Protein AF-A0A8T4LJ55-F1 (afdb_monomer)

Foldseek 3Di:
DKDWQWKWKDQFAQHPHIDIGGDDPPDDDDDDDPPPCSQVVLLLVLVLLQPQDVVLSVAPALLNRGHCQPPHGHTDQKIKMKTKMQCCVVLFVDPDRIWIWMWMAGNVRDIWIDIPRHTDDSVVSQVRCVSVVRDSPAPPRDHPCVVVCVVVPDPVVVVVNVCVVVVVVVVVVVVVVVVVVVVVVVVVVVVVVVVVVVVVVVVVVVVVVVVVVVVVVVVLLVVLVVLLVVLVVVLVVLVVVLVVLVVVLVVLVVVLVVLVVVLVVLVVVLVVLVVVLVVVVVVPVPDDDPVNVVSVVVNVVSVVVSVVSVVVNVVSVVVSVVSVVVSVVSVVVSVVSVVVSVVSVD

Solvent-accessible surface area (backbone atoms only — not comparable to full-atom values): 19024 Å² total; per-residue (Å²): 129,68,45,56,47,31,38,38,41,25,8,38,50,82,36,67,59,80,46,77,45,78,40,52,90,86,71,76,85,88,83,78,65,91,88,70,45,66,70,53,54,57,34,42,51,37,48,42,58,60,46,80,61,30,61,84,51,77,23,96,39,60,36,62,42,26,11,74,17,78,95,88,50,75,56,44,76,43,18,36,25,34,38,34,32,43,23,82,73,58,50,46,101,50,96,50,55,57,45,38,40,33,28,36,35,33,74,87,42,56,71,49,35,26,51,74,84,43,83,46,53,68,64,60,54,45,56,53,31,47,68,63,71,49,52,59,86,36,91,89,65,84,56,94,62,46,68,60,48,63,73,71,49,52,70,68,64,54,45,51,55,51,34,54,74,70,59,48,48,67,55,52,56,51,49,54,52,52,50,57,52,48,56,52,51,53,53,51,52,52,53,52,50,52,53,51,54,53,52,54,50,52,52,53,51,53,48,52,52,49,55,52,53,52,51,49,55,52,50,49,52,51,51,41,52,51,50,43,52,52,49,51,53,52,47,52,57,50,50,55,50,48,53,52,51,52,53,50,46,54,52,51,51,54,50,48,54,55,49,51,53,50,49,53,49,52,49,50,53,51,51,51,51,48,50,52,54,50,52,46,58,70,64,52,85,74,68,78,79,69,66,59,56,56,55,49,51,52,52,51,53,51,50,49,54,48,49,52,52,50,51,53,46,54,52,51,51,52,51,44,52,55,50,51,54,52,49,53,54,52,52,54,55,44,56,56,49,52,55,55,44,56,69,61,74,113

Sequence (346 aa):
MTYIKKMKIHGFKSFAKPIELPFSKDFSAVIGPNGSGKSNVIDSLCFVLGRLSSKSMRADNSAKLIYNGGKNGKPAKEAYVSILFDNSNDTFPAKAKEIEIKRLVRHNGQSKYFINGELRTRQQVLDLLSVAKVNPNGHNIILQGDITHAAEMPPEERRQIVEDIAGISVYEDKKEKAIRELDKVESQLKEAGIILTERSTYLKELKKDYDQASQYKELEKNINRNKATFLHLQTKQKEDKLNNVISLINKNQLQINSINSKVSQLQQDLEGKKQELQGLKEELEKSGESSQLVLHSEVETLKEQLSENRIRFTTLQNEIKSLNERTSQLKSSLQDSDKRAQLLQG

Mean predicted aligned error: 15.02 Å

Structure (mmCIF, N/CA/C/O backbone):
data_AF-A0A8T4LJ55-F1
#
_entry.id   AF-A0A8T4LJ55-F1
#
loop_
_atom_site.group_PDB
_atom_site.id
_atom_site.type_symbol
_atom_site.label_atom_id
_atom_site.label_alt_id
_atom_site.label_comp_id
_atom_site.label_asym_id
_atom_site.label_entity_id
_atom_site.label_seq_id
_atom_site.pdbx_PDB_ins_code
_atom_site.Cartn_x
_atom_site.Cartn_y
_atom_site.Cartn_z
_atom_site.occupancy
_atom_site.B_iso_or_equiv
_atom_site.auth_seq_id
_atom_site.auth_comp_id
_atom_site.auth_asym_id
_atom_site.auth_atom_id
_atom_site.pdbx_PDB_model_num
ATOM 1 N N . MET A 1 1 ? 15.867 14.966 -43.329 1.00 71.19 1 MET A N 1
ATOM 2 C CA . MET A 1 1 ? 16.436 13.828 -42.572 1.00 71.19 1 MET A CA 1
ATOM 3 C C . MET A 1 1 ? 17.844 14.207 -42.141 1.00 71.19 1 MET A C 1
ATOM 5 O O . MET A 1 1 ? 18.547 14.822 -42.939 1.00 71.19 1 MET A O 1
ATOM 9 N N . THR A 1 2 ? 18.217 13.944 -40.890 1.00 87.38 2 THR A N 1
ATOM 10 C CA . THR A 1 2 ? 19.592 14.169 -40.412 1.00 87.38 2 THR A CA 1
ATOM 11 C C . THR A 1 2 ? 20.542 13.131 -41.016 1.00 87.38 2 THR A C 1
ATOM 13 O O . THR A 1 2 ? 20.113 12.031 -41.361 1.00 87.38 2 THR A O 1
ATOM 16 N N . TYR A 1 3 ? 21.818 13.478 -41.169 1.00 91.75 3 TYR A N 1
ATOM 17 C CA . TYR A 1 3 ? 22.871 12.566 -41.614 1.00 91.75 3 TYR A CA 1
ATOM 18 C C . TYR A 1 3 ? 24.174 12.875 -40.873 1.00 91.75 3 TYR A C 1
ATOM 20 O O . TYR A 1 3 ? 24.346 13.955 -40.300 1.00 91.75 3 TYR A O 1
ATOM 28 N N . ILE A 1 4 ? 25.096 11.917 -40.873 1.00 94.25 4 ILE A N 1
ATOM 29 C CA . ILE A 1 4 ? 26.419 12.088 -40.275 1.00 94.25 4 ILE A CA 1
ATOM 30 C C . ILE A 1 4 ? 27.280 12.896 -41.247 1.00 94.25 4 ILE A C 1
ATOM 32 O O . ILE A 1 4 ? 27.505 12.448 -42.364 1.00 94.25 4 ILE A O 1
ATOM 36 N N . LYS A 1 5 ? 27.791 14.061 -40.833 1.00 94.69 5 LYS A N 1
ATOM 37 C CA . LYS A 1 5 ? 28.734 14.863 -41.639 1.00 94.69 5 LYS A CA 1
ATOM 38 C C . LYS A 1 5 ? 30.161 14.359 -41.491 1.00 94.69 5 LYS A C 1
ATOM 40 O O . LYS A 1 5 ? 30.930 14.329 -42.448 1.00 94.69 5 LYS A O 1
ATOM 45 N N . LYS A 1 6 ? 30.538 14.000 -40.264 1.00 96.00 6 LYS A N 1
ATOM 46 C CA . LYS A 1 6 ? 31.878 13.504 -39.947 1.00 96.00 6 LYS A CA 1
ATOM 47 C C . LYS A 1 6 ? 31.924 12.733 -38.640 1.00 96.00 6 LYS A C 1
ATOM 49 O O . LYS A 1 6 ? 31.126 12.979 -37.737 1.00 96.00 6 LYS A O 1
ATOM 54 N N . MET A 1 7 ? 32.918 11.860 -38.523 1.00 97.00 7 MET A N 1
ATOM 55 C CA . MET A 1 7 ? 33.275 11.175 -37.285 1.00 97.00 7 MET A CA 1
ATOM 56 C C . MET A 1 7 ? 34.740 11.437 -36.938 1.00 97.00 7 MET A C 1
ATOM 58 O O . MET A 1 7 ? 35.626 11.242 -37.765 1.00 97.00 7 MET A O 1
ATOM 62 N N . LYS A 1 8 ? 35.003 11.853 -35.702 1.00 97.50 8 LYS A N 1
ATOM 63 C CA . LYS A 1 8 ? 36.348 12.004 -35.142 1.00 97.50 8 LYS A CA 1
ATOM 64 C C . LYS A 1 8 ? 36.633 10.842 -34.205 1.00 97.50 8 LYS A C 1
ATOM 66 O O . LYS A 1 8 ? 35.838 10.572 -33.308 1.00 97.50 8 LYS A O 1
ATOM 71 N N . ILE A 1 9 ? 37.767 10.181 -34.386 1.00 97.25 9 ILE A N 1
ATOM 72 C CA . ILE A 1 9 ? 38.180 9.029 -33.583 1.00 97.25 9 ILE A CA 1
ATOM 73 C C . ILE A 1 9 ? 39.565 9.305 -33.009 1.00 97.25 9 ILE A C 1
ATOM 75 O O . ILE A 1 9 ? 40.459 9.749 -33.724 1.00 97.25 9 ILE A O 1
ATOM 79 N N . HIS A 1 10 ? 39.763 9.016 -31.727 1.00 96.00 10 HIS A N 1
ATOM 80 C CA . HIS A 1 10 ? 41.062 9.132 -31.078 1.00 96.00 10 HIS A CA 1
ATOM 81 C C . HIS A 1 10 ? 41.243 8.048 -30.023 1.00 96.00 10 HIS A C 1
ATOM 83 O O . HIS A 1 10 ? 40.360 7.832 -29.192 1.00 96.00 10 HIS A O 1
ATOM 89 N N . GLY A 1 11 ? 42.404 7.394 -30.031 1.00 93.88 11 GLY A N 1
ATOM 90 C CA . GLY A 1 11 ? 42.773 6.385 -29.043 1.00 93.88 11 GLY A CA 1
ATOM 91 C C . GLY A 1 11 ? 41.858 5.159 -29.028 1.00 93.88 11 GLY A C 1
ATOM 92 O O . GLY A 1 11 ? 41.894 4.419 -28.054 1.00 93.88 11 GLY A O 1
ATOM 93 N N . PHE A 1 12 ? 41.032 4.933 -30.054 1.00 95.00 12 PHE A N 1
ATOM 94 C CA . PHE A 1 12 ? 40.038 3.856 -30.092 1.00 95.00 12 PHE A CA 1
ATOM 95 C C . PHE A 1 12 ? 40.545 2.672 -30.919 1.00 95.00 12 PHE A C 1
ATOM 97 O O . PHE A 1 12 ? 40.818 2.810 -32.111 1.00 95.00 12 PHE A O 1
ATOM 104 N N . LYS A 1 13 ? 40.639 1.488 -30.313 1.00 93.19 13 LYS A N 1
ATOM 105 C CA . LYS A 1 13 ? 41.086 0.233 -30.939 1.00 93.19 13 LYS A CA 1
ATOM 106 C C . LYS A 1 13 ? 42.383 0.353 -31.735 1.00 93.19 13 LYS A C 1
ATOM 108 O O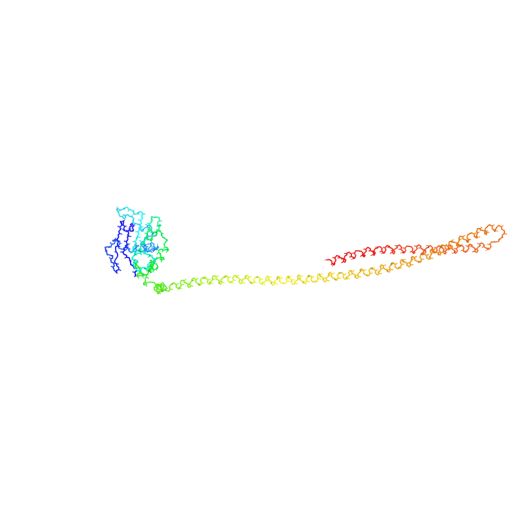 . LYS A 1 13 ? 43.439 0.324 -31.131 1.00 93.19 13 LYS A O 1
ATOM 113 N N . SER A 1 14 ? 42.316 0.437 -33.067 1.00 91.25 14 SER A N 1
ATOM 114 C CA . SER A 1 14 ? 43.470 0.572 -33.970 1.00 91.25 14 SER A CA 1
ATOM 115 C C . SER A 1 14 ? 43.847 2.030 -34.262 1.00 91.25 14 SER A C 1
ATOM 117 O O . SER A 1 14 ? 44.899 2.287 -34.838 1.00 91.25 14 SER A O 1
ATOM 119 N N . PHE A 1 15 ? 43.008 2.993 -33.878 1.00 92.12 15 PHE A N 1
ATOM 120 C CA . PHE A 1 15 ? 43.183 4.418 -34.156 1.00 92.12 15 PHE A CA 1
ATOM 121 C C . PHE A 1 15 ? 43.959 5.099 -33.023 1.00 92.12 15 PHE A C 1
ATOM 123 O O . PHE A 1 15 ? 43.375 5.698 -32.123 1.00 92.12 15 PHE A O 1
ATOM 130 N N . ALA A 1 16 ? 45.290 4.988 -33.049 1.00 89.12 16 ALA A N 1
ATOM 131 C CA . ALA A 1 16 ? 46.162 5.589 -32.034 1.00 89.12 16 ALA A CA 1
ATOM 132 C C . ALA A 1 16 ? 46.152 7.126 -32.066 1.00 89.12 16 ALA A C 1
ATOM 134 O O . ALA A 1 16 ? 46.090 7.777 -31.027 1.00 89.12 16 ALA A O 1
ATOM 135 N N . LYS A 1 17 ? 46.232 7.698 -33.272 1.00 89.88 17 LYS A N 1
ATOM 136 C CA . LYS A 1 17 ? 46.257 9.145 -33.522 1.00 89.88 17 LYS A CA 1
ATOM 137 C C . LYS A 1 17 ? 44.845 9.662 -33.812 1.00 89.88 17 LYS A C 1
ATOM 139 O O . LYS A 1 17 ? 44.009 8.876 -34.261 1.00 89.88 17 LYS A O 1
ATOM 144 N N . PRO A 1 18 ? 44.575 10.958 -33.574 1.00 92.62 18 PRO A N 1
ATOM 145 C CA . PRO A 1 18 ? 43.290 11.540 -33.929 1.00 92.62 18 PRO A CA 1
ATOM 146 C C . PRO A 1 18 ? 43.101 11.480 -35.448 1.00 92.62 18 PRO A C 1
ATOM 148 O O . PRO A 1 18 ? 43.986 11.882 -36.202 1.00 92.62 18 PRO A O 1
ATOM 151 N N . ILE A 1 19 ? 41.954 10.967 -35.879 1.00 94.56 19 ILE A N 1
ATOM 152 C CA . ILE A 1 19 ? 41.536 10.903 -37.280 1.00 94.56 19 ILE A CA 1
ATOM 153 C C . ILE A 1 19 ? 40.138 11.498 -37.420 1.00 94.56 19 ILE A C 1
ATOM 155 O O . ILE A 1 19 ? 39.290 11.336 -36.541 1.00 94.56 19 ILE A O 1
ATOM 159 N N . GLU A 1 20 ? 39.904 12.178 -38.535 1.00 95.56 20 GLU A N 1
ATOM 160 C CA . GLU A 1 20 ? 38.609 12.727 -38.918 1.00 95.56 20 GLU A CA 1
ATOM 161 C C . GLU A 1 20 ? 38.172 12.069 -40.227 1.00 95.56 20 GLU A C 1
ATOM 163 O O . GLU A 1 20 ? 38.897 12.096 -41.219 1.00 95.56 20 GLU A O 1
ATOM 168 N N . LEU A 1 21 ? 37.006 11.429 -40.201 1.00 94.94 21 LEU A N 1
ATOM 169 C CA . LEU A 1 21 ? 36.403 10.742 -41.336 1.00 94.94 21 LEU A CA 1
ATOM 170 C C . LEU A 1 21 ? 35.191 11.554 -41.804 1.00 94.94 21 LEU A C 1
ATOM 172 O O . LEU A 1 21 ? 34.188 11.582 -41.083 1.00 94.94 21 LEU A O 1
ATOM 176 N N . PRO A 1 22 ? 35.263 12.240 -42.958 1.00 94.94 22 PRO A N 1
ATOM 177 C CA . PRO A 1 22 ? 34.100 12.888 -43.547 1.00 94.94 22 PRO A CA 1
ATOM 178 C C . PRO A 1 22 ? 33.160 11.837 -44.146 1.00 94.94 22 PRO A C 1
ATOM 180 O O . PRO A 1 22 ? 33.606 10.845 -44.722 1.00 94.94 22 PRO A O 1
ATOM 183 N N . PHE A 1 23 ? 31.859 12.074 -44.029 1.00 94.88 23 PHE A N 1
ATOM 184 C CA . PHE A 1 23 ? 30.817 11.256 -44.641 1.00 94.88 23 PHE A CA 1
ATOM 185 C C . PHE A 1 23 ? 30.056 12.097 -45.660 1.00 94.88 23 PHE A C 1
ATOM 187 O O . PHE A 1 23 ? 29.796 13.282 -45.441 1.00 94.88 23 PHE A O 1
ATOM 194 N N . SER A 1 24 ? 29.726 11.484 -46.794 1.00 92.38 24 SER A N 1
ATOM 195 C CA . SER A 1 24 ? 28.841 12.111 -47.768 1.00 92.38 24 SER A CA 1
ATOM 196 C C . SER A 1 24 ? 27.391 11.942 -47.307 1.00 92.38 24 SER A C 1
ATOM 198 O O . SER A 1 24 ? 27.081 11.075 -46.488 1.00 92.38 24 SER A O 1
ATOM 200 N N . LYS A 1 25 ? 26.497 12.781 -47.831 1.00 89.12 25 LYS A N 1
ATOM 201 C CA . LYS A 1 25 ? 25.074 12.723 -47.490 1.00 89.12 25 LYS A CA 1
ATOM 202 C C . LYS A 1 25 ? 24.409 11.427 -47.969 1.00 89.12 25 LYS A C 1
ATOM 204 O O . LYS A 1 25 ? 23.535 10.917 -47.276 1.00 89.12 25 LYS A O 1
ATOM 209 N N . ASP A 1 26 ? 24.834 10.916 -49.124 1.00 89.94 26 ASP A N 1
ATOM 210 C CA . ASP A 1 26 ? 24.124 9.844 -49.822 1.00 89.94 26 ASP A CA 1
ATOM 211 C C . ASP A 1 26 ? 24.822 8.487 -49.668 1.00 89.94 26 ASP A C 1
ATOM 213 O O . ASP A 1 26 ? 24.190 7.500 -49.297 1.00 89.94 26 ASP A O 1
ATOM 217 N N . PHE A 1 27 ? 26.131 8.418 -49.935 1.00 92.25 27 PHE A N 1
ATOM 218 C CA . PHE A 1 27 ? 26.867 7.153 -49.920 1.00 92.25 27 PHE A CA 1
ATOM 219 C C . PHE A 1 27 ? 28.354 7.314 -49.590 1.00 92.25 27 PHE A C 1
ATOM 221 O O . PHE A 1 27 ? 29.088 8.085 -50.217 1.00 92.25 27 PHE A O 1
ATOM 228 N N . SER A 1 28 ? 28.831 6.522 -48.633 1.00 92.75 28 SER A N 1
ATOM 229 C CA . SER A 1 28 ? 30.238 6.466 -48.239 1.00 92.75 28 SER A CA 1
ATOM 230 C C . SER A 1 28 ? 30.705 5.018 -48.163 1.00 92.75 28 SER A C 1
ATOM 232 O O . SER A 1 28 ? 30.093 4.198 -47.483 1.00 92.75 28 SER A O 1
ATOM 234 N N . ALA A 1 29 ? 31.823 4.716 -48.824 1.00 93.44 29 ALA A N 1
ATOM 235 C CA . ALA A 1 29 ? 32.440 3.395 -48.807 1.00 93.44 29 ALA A CA 1
ATOM 236 C C . ALA A 1 29 ? 33.768 3.425 -48.038 1.00 93.44 29 ALA A C 1
ATOM 238 O O . ALA A 1 29 ? 34.642 4.245 -48.317 1.00 93.44 29 ALA A O 1
ATOM 239 N N . VAL A 1 30 ? 33.935 2.502 -47.088 1.00 91.19 30 VAL A N 1
ATOM 240 C CA . VAL A 1 30 ? 35.183 2.317 -46.334 1.00 91.19 30 VAL A CA 1
ATOM 241 C C . VAL A 1 30 ? 35.901 1.081 -46.868 1.00 91.19 30 VAL A C 1
ATOM 243 O O . VAL A 1 30 ? 35.508 -0.051 -46.586 1.00 91.19 30 VAL A O 1
ATOM 246 N N . ILE A 1 31 ? 36.969 1.296 -47.632 1.00 92.88 31 ILE A N 1
ATOM 247 C CA . ILE A 1 31 ? 37.754 0.237 -48.283 1.00 92.88 31 ILE A CA 1
ATOM 248 C C . ILE A 1 31 ? 39.168 0.140 -47.701 1.00 92.88 31 ILE A C 1
ATOM 250 O O . ILE A 1 31 ? 39.660 1.057 -47.048 1.00 92.88 31 ILE A O 1
ATOM 254 N N . GLY A 1 32 ? 39.828 -1.000 -47.905 1.00 91.62 32 GLY A N 1
ATOM 255 C CA . GLY A 1 32 ? 41.190 -1.242 -47.421 1.00 91.62 32 GLY A CA 1
ATOM 256 C C . GLY A 1 32 ? 41.509 -2.728 -47.223 1.00 91.62 32 GLY A C 1
ATOM 257 O O . GLY A 1 32 ? 40.600 -3.563 -47.252 1.00 91.62 32 GLY A O 1
ATOM 258 N N . PRO A 1 33 ? 42.780 -3.087 -46.984 1.00 91.88 33 PRO A N 1
ATOM 259 C CA . PRO A 1 33 ? 43.209 -4.477 -46.826 1.00 91.88 33 PRO A CA 1
ATOM 260 C C . PRO A 1 33 ? 42.716 -5.107 -45.514 1.00 91.88 33 PRO A C 1
ATOM 262 O O . PRO A 1 33 ? 42.258 -4.426 -44.590 1.00 91.88 33 PRO A O 1
ATOM 265 N N . ASN A 1 34 ? 42.760 -6.435 -45.416 1.00 88.56 34 ASN A N 1
ATOM 266 C CA . ASN A 1 34 ? 42.392 -7.135 -44.183 1.00 88.56 34 ASN A CA 1
ATOM 267 C C . ASN A 1 34 ? 43.302 -6.707 -43.024 1.00 88.56 34 ASN A C 1
ATOM 269 O O . ASN A 1 34 ? 44.497 -6.500 -43.200 1.00 88.56 34 ASN A O 1
ATOM 273 N N . GLY A 1 35 ? 42.711 -6.502 -41.844 1.00 82.75 35 GLY A N 1
ATOM 274 C CA . GLY A 1 35 ? 43.434 -5.994 -40.674 1.00 82.75 35 GLY A CA 1
ATOM 275 C C . GLY A 1 35 ? 43.678 -4.478 -40.646 1.00 82.75 35 GLY A C 1
ATOM 276 O O . GLY A 1 35 ? 44.164 -3.983 -39.636 1.00 82.75 35 GLY A O 1
ATOM 277 N N . SER A 1 36 ? 43.272 -3.705 -41.665 1.00 84.06 36 SER A N 1
ATOM 278 C CA . SER A 1 36 ? 43.467 -2.240 -41.686 1.00 84.06 36 SER A CA 1
ATOM 279 C C . SER A 1 36 ? 42.557 -1.442 -40.737 1.00 84.06 36 SER A C 1
ATOM 281 O O . SER A 1 36 ? 42.582 -0.215 -40.737 1.00 84.06 36 SER A O 1
ATOM 283 N N . GLY A 1 37 ? 41.722 -2.115 -39.938 1.00 85.69 37 GLY A N 1
ATOM 284 C CA . GLY A 1 37 ? 40.825 -1.462 -38.981 1.00 85.69 37 GLY A CA 1
ATOM 285 C C . GLY A 1 37 ? 39.483 -0.991 -39.554 1.00 85.69 37 GLY A C 1
ATOM 286 O O . GLY A 1 37 ? 38.754 -0.305 -38.846 1.00 85.69 37 GLY A O 1
ATOM 287 N N . LYS A 1 38 ? 39.099 -1.391 -40.778 1.00 91.44 38 LYS A N 1
ATOM 288 C CA . LYS A 1 38 ? 37.800 -1.028 -41.398 1.00 91.44 38 LYS A CA 1
ATOM 289 C C . LYS A 1 38 ? 36.607 -1.278 -40.475 1.00 91.44 38 LYS A C 1
ATOM 291 O O . LYS A 1 38 ? 35.819 -0.383 -40.203 1.00 91.44 38 LYS A O 1
ATOM 296 N N . SER A 1 39 ? 36.514 -2.482 -39.918 1.00 89.75 39 SER A N 1
ATOM 297 C CA . SER A 1 39 ? 35.424 -2.852 -39.015 1.00 89.75 39 SER A CA 1
ATOM 298 C C . SER A 1 39 ? 35.448 -2.061 -37.695 1.00 89.75 39 SER A C 1
ATOM 300 O O . SER A 1 39 ? 34.420 -1.932 -37.040 1.00 89.75 39 SER A O 1
ATOM 302 N N . ASN A 1 40 ? 36.590 -1.475 -37.307 1.00 91.94 40 ASN A N 1
ATOM 303 C CA . ASN A 1 40 ? 36.666 -0.615 -36.122 1.00 91.94 40 ASN A CA 1
ATOM 304 C C . ASN A 1 40 ? 36.008 0.754 -36.361 1.00 91.94 40 ASN A C 1
ATOM 306 O O . ASN A 1 40 ? 35.697 1.438 -35.390 1.00 91.94 40 ASN A O 1
ATOM 310 N N . VAL A 1 41 ? 35.765 1.151 -37.616 1.00 92.94 41 VAL A N 1
ATOM 311 C CA . VAL A 1 41 ? 34.950 2.333 -37.954 1.00 92.94 41 VAL A CA 1
ATOM 312 C C . VAL A 1 41 ? 33.494 2.094 -37.546 1.00 92.94 41 VAL A C 1
ATOM 314 O O . VAL A 1 41 ? 32.903 2.928 -36.866 1.00 92.94 41 VAL A O 1
ATOM 317 N N . ILE A 1 42 ? 32.945 0.919 -37.869 1.00 89.81 42 ILE A N 1
ATOM 318 C CA . ILE A 1 42 ? 31.596 0.504 -37.450 1.00 89.81 42 ILE A CA 1
ATOM 319 C C . ILE A 1 42 ? 31.520 0.360 -35.921 1.00 89.81 42 ILE A C 1
ATOM 321 O O . ILE A 1 42 ? 30.567 0.830 -35.303 1.00 89.81 42 ILE A O 1
ATOM 325 N N . ASP A 1 43 ? 32.543 -0.223 -35.283 1.00 91.50 43 ASP A N 1
ATOM 326 C CA . ASP A 1 43 ? 32.581 -0.303 -33.815 1.00 91.50 43 ASP A CA 1
ATOM 327 C C . ASP A 1 43 ? 32.615 1.088 -33.168 1.00 91.50 43 ASP A C 1
ATOM 329 O O . ASP A 1 43 ? 32.007 1.294 -32.120 1.00 91.50 43 ASP A O 1
ATOM 333 N N . SER A 1 44 ? 33.311 2.047 -33.792 1.00 93.75 44 SER A N 1
ATOM 334 C CA . SER A 1 44 ? 33.367 3.441 -33.337 1.00 93.75 44 SER A CA 1
ATOM 335 C C . SER A 1 44 ? 31.984 4.091 -33.408 1.00 93.75 44 SER A C 1
ATOM 337 O O . SER A 1 44 ? 31.575 4.746 -32.449 1.00 93.75 44 SER A O 1
ATOM 339 N N . LEU A 1 45 ? 31.238 3.839 -34.491 1.00 92.06 45 LEU A N 1
ATOM 340 C CA . LEU A 1 45 ? 29.846 4.265 -34.655 1.00 92.06 45 LEU A CA 1
ATOM 341 C C . LEU A 1 45 ? 28.945 3.666 -33.558 1.00 92.06 45 LEU A C 1
ATOM 343 O O . LEU A 1 45 ? 28.242 4.393 -32.861 1.00 92.06 45 LEU A O 1
ATOM 347 N N . CYS A 1 46 ? 29.015 2.353 -33.328 1.00 91.06 46 CYS A N 1
ATOM 348 C CA . CYS A 1 46 ? 28.239 1.693 -32.270 1.00 91.06 46 CYS A CA 1
ATOM 349 C C . CYS A 1 46 ? 28.586 2.231 -30.874 1.00 91.06 46 CYS A C 1
ATOM 351 O O . CYS A 1 46 ? 27.710 2.410 -30.021 1.00 91.06 46 CYS A O 1
ATOM 353 N N . PHE A 1 47 ? 29.872 2.496 -30.639 1.00 93.44 47 PHE A N 1
ATOM 354 C CA . PHE A 1 47 ? 30.372 3.013 -29.376 1.00 93.44 47 PHE A CA 1
ATOM 355 C C . PHE A 1 47 ? 29.761 4.376 -29.061 1.00 93.44 47 PHE A C 1
ATOM 357 O O . PHE A 1 47 ? 29.144 4.534 -28.007 1.00 93.44 47 PHE A O 1
ATOM 364 N N . VAL A 1 48 ? 29.893 5.349 -29.961 1.00 95.00 48 VAL A N 1
ATOM 365 C CA . VAL A 1 48 ? 29.415 6.721 -29.724 1.00 95.00 48 VAL A CA 1
ATOM 366 C C . VAL A 1 48 ? 27.893 6.831 -29.689 1.00 95.00 48 VAL A C 1
ATOM 368 O O . VAL A 1 48 ? 27.379 7.608 -28.890 1.00 95.00 48 VAL A O 1
ATOM 371 N N . LEU A 1 49 ? 27.172 5.994 -30.444 1.00 91.81 49 LEU A N 1
ATOM 372 C CA . LEU A 1 49 ? 25.710 5.918 -30.367 1.00 91.81 49 LEU A CA 1
ATOM 373 C C . LEU A 1 49 ? 25.217 5.371 -29.013 1.00 91.81 49 LEU A C 1
ATOM 375 O O . LEU A 1 49 ? 24.067 5.567 -28.650 1.00 91.81 49 LEU A O 1
ATOM 379 N N . GLY A 1 50 ? 26.081 4.746 -28.205 1.00 89.31 50 GLY A N 1
ATOM 380 C CA . GLY A 1 50 ? 25.741 4.348 -26.834 1.00 89.31 50 GLY A CA 1
ATOM 381 C C . GLY A 1 50 ? 25.342 2.881 -26.677 1.00 89.31 50 GLY A C 1
ATOM 382 O O . GLY A 1 50 ? 24.677 2.524 -25.692 1.00 89.31 50 GLY A O 1
ATOM 383 N N . ARG A 1 51 ? 25.786 2.012 -27.598 1.00 86.25 51 ARG A N 1
ATOM 384 C CA . ARG A 1 51 ? 25.693 0.554 -27.435 1.00 86.25 51 ARG A CA 1
ATOM 385 C C . ARG A 1 51 ? 26.517 0.125 -26.212 1.00 86.25 51 ARG A C 1
ATOM 387 O O . ARG A 1 51 ? 27.654 0.573 -26.015 1.00 86.25 51 ARG A O 1
ATOM 394 N N . LEU A 1 52 ? 25.909 -0.682 -25.338 1.00 80.12 52 LEU A N 1
ATOM 395 C CA . LEU A 1 52 ? 26.498 -1.074 -24.047 1.00 80.12 52 LEU A CA 1
ATOM 396 C C . LEU A 1 52 ? 27.413 -2.291 -24.157 1.00 80.12 52 LEU A C 1
ATOM 398 O O . LEU A 1 52 ? 28.451 -2.336 -23.502 1.00 80.12 52 LEU A O 1
ATOM 402 N N . SER A 1 53 ? 27.035 -3.268 -24.979 1.00 82.62 53 SER A N 1
ATOM 403 C CA . SER A 1 53 ? 27.772 -4.523 -25.092 1.00 82.62 53 SER A CA 1
ATOM 404 C C . SER A 1 53 ? 29.151 -4.288 -25.711 1.00 82.62 53 SER A C 1
ATOM 406 O O . SER A 1 53 ? 29.280 -4.007 -26.900 1.00 82.62 53 SER A O 1
ATOM 408 N N . SER A 1 54 ? 30.212 -4.427 -24.912 1.00 80.69 54 SER A N 1
ATOM 409 C CA . SER A 1 54 ? 31.583 -4.436 -25.441 1.00 80.69 54 SER A CA 1
ATOM 410 C C . SER A 1 54 ? 31.799 -5.614 -26.393 1.00 80.69 54 SER A C 1
ATOM 412 O O . SER A 1 54 ? 32.508 -5.468 -27.387 1.00 80.69 54 SER A O 1
ATOM 414 N N . LYS A 1 55 ? 31.105 -6.739 -26.156 1.00 81.75 55 LYS A N 1
ATOM 415 C CA . LYS A 1 55 ? 31.154 -7.931 -27.010 1.00 81.75 55 LYS A CA 1
ATOM 416 C C . LYS A 1 55 ? 30.636 -7.657 -28.421 1.00 81.75 55 LYS A C 1
ATOM 418 O O . LYS A 1 55 ? 31.279 -8.080 -29.375 1.00 81.75 55 LYS A O 1
ATOM 423 N N . SER A 1 56 ? 29.549 -6.891 -28.577 1.00 79.81 56 SER A N 1
ATOM 424 C CA . SER A 1 56 ? 29.066 -6.509 -29.917 1.00 79.81 56 SER A CA 1
ATOM 425 C C . SER A 1 56 ? 30.056 -5.606 -30.652 1.00 79.81 56 SER A C 1
ATOM 427 O O . SER A 1 56 ? 30.105 -5.598 -31.872 1.00 79.81 56 SER A O 1
ATOM 429 N N . MET A 1 57 ? 30.882 -4.872 -29.905 1.00 83.44 57 MET A N 1
ATOM 430 C CA . MET A 1 57 ? 32.010 -4.110 -30.435 1.00 83.44 57 MET A CA 1
ATOM 431 C C . MET A 1 57 ? 33.308 -4.921 -30.407 1.00 83.44 57 MET A C 1
ATOM 433 O O . MET A 1 57 ? 34.376 -4.323 -30.383 1.00 83.44 57 MET A O 1
ATOM 437 N N . ARG A 1 58 ? 33.269 -6.259 -30.372 1.00 83.44 58 ARG A N 1
ATOM 438 C CA . ARG A 1 58 ? 34.444 -7.150 -30.458 1.00 83.44 58 ARG A CA 1
ATOM 439 C C . ARG A 1 58 ? 35.549 -6.788 -29.455 1.00 83.44 58 ARG A C 1
ATOM 441 O O . ARG A 1 58 ? 36.713 -6.630 -29.829 1.00 83.44 58 ARG A O 1
ATOM 448 N N . ALA A 1 59 ? 35.156 -6.560 -28.204 1.00 83.00 59 ALA A N 1
ATOM 449 C CA . ALA A 1 59 ? 36.041 -6.286 -27.078 1.00 83.00 59 ALA A CA 1
ATOM 450 C C . ALA A 1 59 ? 35.500 -6.935 -25.794 1.00 83.00 59 ALA A C 1
ATOM 452 O O . ALA A 1 59 ? 34.294 -6.932 -25.553 1.00 83.00 59 ALA A O 1
ATOM 453 N N . ASP A 1 60 ? 36.389 -7.437 -24.937 1.00 82.50 60 ASP A N 1
ATOM 454 C CA . ASP A 1 60 ? 35.981 -8.126 -23.701 1.00 82.50 60 ASP A CA 1
ATOM 455 C C . ASP A 1 60 ? 35.353 -7.175 -22.677 1.00 82.50 60 ASP A C 1
ATOM 457 O O . ASP A 1 60 ? 34.432 -7.536 -21.948 1.00 82.50 60 ASP A O 1
ATOM 461 N N . ASN A 1 61 ? 35.847 -5.937 -22.622 1.00 86.12 61 ASN A N 1
ATOM 462 C CA . ASN A 1 61 ? 35.335 -4.889 -21.749 1.00 86.12 61 ASN A CA 1
ATOM 463 C C . ASN A 1 61 ? 35.573 -3.495 -22.352 1.00 86.12 61 ASN A C 1
ATOM 465 O O . ASN A 1 61 ? 36.342 -3.326 -23.301 1.00 86.12 61 ASN A O 1
ATOM 469 N N . SER A 1 62 ? 34.939 -2.477 -21.769 1.00 85.69 62 SER A N 1
ATOM 470 C CA . SER A 1 62 ? 35.032 -1.090 -22.242 1.00 85.69 62 SER A CA 1
ATOM 471 C C . SER A 1 62 ? 36.455 -0.522 -22.218 1.00 85.69 62 SER A C 1
ATOM 473 O O . SER A 1 62 ? 36.783 0.313 -23.054 1.00 85.69 62 SER A O 1
ATOM 475 N N . ALA A 1 63 ? 37.324 -0.975 -21.308 1.00 88.00 63 ALA A N 1
ATOM 476 C CA . ALA A 1 63 ? 38.716 -0.524 -21.255 1.00 88.00 63 ALA A CA 1
ATOM 477 C C . ALA A 1 63 ? 39.551 -1.081 -22.424 1.00 88.00 63 ALA A C 1
ATOM 479 O O . ALA A 1 63 ? 40.454 -0.403 -22.910 1.00 88.00 63 ALA A O 1
ATOM 480 N N . LYS A 1 64 ? 39.215 -2.275 -22.934 1.00 88.69 64 LYS A N 1
ATOM 481 C CA . LYS A 1 64 ? 39.837 -2.888 -24.123 1.00 88.69 64 LYS A CA 1
ATOM 482 C C . LYS A 1 64 ? 39.449 -2.207 -25.442 1.00 88.69 64 LYS A C 1
ATOM 484 O O . LYS A 1 64 ? 40.001 -2.549 -26.483 1.00 88.69 64 LYS A O 1
ATOM 489 N N . LEU A 1 65 ? 38.542 -1.228 -25.412 1.00 91.81 65 LEU A N 1
ATOM 490 C CA . LEU A 1 65 ? 38.277 -0.349 -26.555 1.00 91.81 65 LEU A CA 1
ATOM 491 C C . LEU A 1 65 ? 39.362 0.725 -26.730 1.00 91.81 65 LEU A C 1
ATOM 493 O O . LEU A 1 65 ? 39.422 1.356 -27.783 1.00 91.81 65 LEU A O 1
ATOM 497 N N . ILE A 1 66 ? 40.219 0.934 -25.728 1.00 93.62 66 ILE A N 1
ATOM 498 C CA . ILE A 1 66 ? 41.322 1.896 -25.781 1.00 93.62 66 ILE A CA 1
ATOM 499 C C . ILE A 1 66 ? 42.515 1.277 -26.520 1.00 93.62 66 ILE A C 1
ATOM 501 O O . ILE A 1 66 ? 42.846 0.110 -26.312 1.00 93.62 66 ILE A O 1
ATOM 505 N N . TYR A 1 67 ? 43.166 2.065 -27.380 1.00 93.06 67 TYR A N 1
ATOM 506 C CA . TYR A 1 67 ? 44.359 1.674 -28.127 1.00 93.06 67 TYR A CA 1
ATOM 507 C C . TYR A 1 67 ? 45.427 1.145 -27.167 1.00 93.06 67 TYR A C 1
ATOM 509 O O . TYR A 1 67 ? 45.906 1.856 -26.281 1.00 93.06 67 TYR A O 1
ATOM 517 N N . ASN A 1 68 ? 45.807 -0.115 -27.352 1.00 89.38 68 ASN A N 1
ATOM 518 C CA . ASN A 1 68 ? 46.635 -0.868 -26.412 1.00 89.38 68 ASN A CA 1
ATOM 519 C C . ASN A 1 68 ? 48.148 -0.699 -26.626 1.00 89.38 68 ASN A C 1
ATOM 521 O O . ASN A 1 68 ? 48.920 -1.375 -25.957 1.00 89.38 68 ASN A O 1
ATOM 525 N N . GLY A 1 69 ? 48.581 0.160 -27.551 1.00 84.69 69 GLY A N 1
ATOM 526 C CA . GLY A 1 69 ? 49.997 0.354 -27.871 1.00 84.69 69 GLY A CA 1
ATOM 527 C C . GLY A 1 69 ? 50.462 -0.367 -29.138 1.00 84.69 69 GLY A C 1
ATOM 528 O O . GLY A 1 69 ? 51.405 0.091 -29.779 1.00 84.69 69 GLY A O 1
ATOM 529 N N . GLY A 1 70 ? 49.771 -1.415 -29.597 1.00 83.50 70 GLY A N 1
ATOM 530 C CA . GLY A 1 70 ? 50.255 -2.226 -30.722 1.00 83.50 70 GLY A CA 1
ATOM 531 C C . GLY A 1 70 ? 51.657 -2.804 -30.455 1.00 83.50 70 GLY A C 1
ATOM 532 O O . GLY A 1 70 ? 52.027 -3.016 -29.306 1.00 83.50 70 GLY A O 1
ATOM 533 N N . LYS A 1 71 ? 52.452 -3.061 -31.507 1.00 76.12 71 LYS A N 1
ATOM 534 C CA . LYS A 1 71 ? 53.809 -3.636 -31.361 1.00 76.12 71 LYS A CA 1
ATOM 535 C C . LYS A 1 71 ? 54.857 -2.636 -30.842 1.00 76.12 71 LYS A C 1
ATOM 537 O O . LYS A 1 71 ? 55.703 -3.023 -30.050 1.00 76.12 71 LYS A O 1
ATOM 542 N N . ASN A 1 72 ? 54.787 -1.368 -31.265 1.00 74.00 72 ASN A N 1
ATOM 543 C CA . ASN A 1 72 ? 55.846 -0.364 -31.037 1.00 74.00 72 ASN A CA 1
ATOM 544 C C . ASN A 1 72 ? 55.337 0.963 -30.428 1.00 74.00 72 ASN A C 1
ATOM 546 O O . ASN A 1 72 ? 56.076 1.943 -30.375 1.00 74.00 72 ASN A O 1
ATOM 550 N N . GLY A 1 73 ? 54.064 1.051 -30.035 1.00 80.00 73 GLY A N 1
ATOM 551 C CA . GLY A 1 73 ? 53.440 2.285 -29.553 1.00 80.00 73 GLY A CA 1
ATOM 552 C C . GLY A 1 73 ? 53.117 2.252 -28.060 1.00 80.00 73 GLY A C 1
ATOM 553 O O . GLY A 1 73 ? 53.002 1.198 -27.441 1.00 80.00 73 GLY A O 1
ATOM 554 N N . LYS A 1 74 ? 52.920 3.435 -27.474 1.00 86.38 74 LYS A N 1
ATOM 555 C CA . LYS A 1 74 ? 52.427 3.561 -26.096 1.00 86.38 74 LYS A CA 1
ATOM 556 C C . LYS A 1 74 ? 50.900 3.393 -26.066 1.00 86.38 74 LYS A C 1
ATOM 558 O O . LYS A 1 74 ? 50.235 3.919 -26.963 1.00 86.38 74 LYS A O 1
ATOM 563 N N . PRO A 1 75 ? 50.332 2.703 -25.060 1.00 88.19 75 PRO A N 1
ATOM 564 C CA . PRO A 1 75 ? 48.888 2.669 -24.855 1.00 88.19 75 PRO A CA 1
ATOM 565 C C . PRO A 1 75 ? 48.309 4.080 -24.716 1.00 88.19 75 PRO A C 1
ATOM 567 O O . PRO A 1 75 ? 48.914 4.951 -24.083 1.00 88.19 75 PRO A O 1
ATOM 570 N N . ALA A 1 76 ? 47.136 4.314 -25.302 1.00 90.38 76 ALA A N 1
ATOM 571 C CA . ALA A 1 76 ? 46.421 5.571 -25.116 1.00 90.38 76 ALA A CA 1
ATOM 572 C C . ALA A 1 76 ? 45.835 5.625 -23.699 1.00 90.38 76 ALA A C 1
ATOM 574 O O . ALA A 1 76 ? 45.374 4.609 -23.193 1.00 90.38 76 ALA A O 1
ATOM 575 N N . LYS A 1 77 ? 45.828 6.808 -23.068 1.00 89.88 77 LYS A N 1
ATOM 576 C CA . LYS A 1 77 ? 45.253 7.005 -21.719 1.00 89.88 77 LYS A CA 1
ATOM 577 C C . LYS A 1 77 ? 43.720 6.973 -21.709 1.00 89.88 77 LYS A C 1
ATOM 579 O O . LYS A 1 77 ? 43.086 6.667 -20.699 1.00 89.88 77 LYS A O 1
ATOM 584 N N . GLU A 1 78 ? 43.131 7.351 -22.834 1.00 93.19 78 GLU A N 1
ATOM 585 C CA . GLU A 1 78 ? 41.696 7.429 -23.056 1.00 93.19 78 GLU A CA 1
ATOM 586 C C . GLU A 1 78 ? 41.394 7.267 -24.545 1.00 93.19 78 GLU A C 1
ATOM 588 O O . GLU A 1 78 ? 42.248 7.522 -25.399 1.00 93.19 78 GLU A O 1
ATOM 593 N N . ALA A 1 79 ? 40.164 6.864 -24.839 1.00 96.12 79 ALA A N 1
ATOM 594 C CA . ALA A 1 79 ? 39.629 6.828 -26.187 1.00 96.12 79 ALA A CA 1
ATOM 595 C C . ALA A 1 79 ? 38.385 7.704 -26.261 1.00 96.12 79 ALA A C 1
ATOM 597 O O . ALA A 1 79 ? 37.573 7.713 -25.333 1.00 96.12 79 ALA A O 1
ATOM 598 N N . TYR A 1 80 ? 38.197 8.408 -27.369 1.00 96.69 80 TYR A N 1
ATOM 599 C CA . TYR A 1 80 ? 36.927 9.052 -27.653 1.00 96.69 80 TYR A CA 1
ATOM 600 C C . TYR A 1 80 ? 36.542 8.893 -29.114 1.00 96.69 80 TYR A C 1
ATOM 602 O O . TYR A 1 80 ? 37.387 8.816 -30.008 1.00 96.69 80 TYR A O 1
ATOM 610 N N . VAL A 1 81 ? 35.236 8.886 -29.334 1.00 97.75 81 VAL A N 1
ATOM 611 C CA . VAL A 1 81 ? 34.632 8.984 -30.654 1.00 97.75 81 VAL A CA 1
ATOM 612 C C . VAL A 1 81 ? 33.610 10.107 -30.593 1.00 97.75 81 VAL A C 1
ATOM 614 O O . VAL A 1 81 ? 32.857 10.204 -29.622 1.00 97.75 81 VAL A O 1
ATOM 617 N N . SER A 1 82 ? 33.621 10.968 -31.601 1.00 97.69 82 SER A N 1
ATOM 618 C CA . SER A 1 82 ? 32.671 12.060 -31.770 1.00 97.69 82 SER A CA 1
ATOM 619 C C . SER A 1 82 ? 32.027 11.972 -33.144 1.00 97.69 82 SER A C 1
ATOM 621 O O . SER A 1 82 ? 32.731 11.749 -34.125 1.00 97.69 82 SER A O 1
ATOM 623 N N . ILE A 1 83 ? 30.715 12.150 -33.224 1.00 96.75 83 ILE A N 1
ATOM 624 C CA . ILE A 1 83 ? 29.965 12.256 -34.475 1.00 96.75 83 ILE A CA 1
ATOM 625 C C . ILE A 1 83 ? 29.350 13.637 -34.548 1.00 96.75 83 ILE A C 1
ATOM 627 O O . ILE A 1 83 ? 28.713 14.082 -33.597 1.00 96.75 83 ILE A O 1
ATOM 631 N N . LEU A 1 84 ? 29.498 14.275 -35.703 1.00 96.31 84 LEU A N 1
ATOM 632 C CA . LEU A 1 84 ? 28.799 15.503 -36.034 1.00 96.31 84 LEU A CA 1
ATOM 633 C C . LEU A 1 84 ? 27.638 15.186 -36.976 1.00 96.31 84 LEU A C 1
ATOM 635 O O . LEU A 1 84 ? 27.856 14.729 -38.101 1.00 96.31 84 LEU A O 1
ATOM 639 N N . PHE A 1 85 ? 26.421 15.445 -36.518 1.00 95.31 85 PHE A N 1
ATOM 640 C CA . PHE A 1 85 ? 25.200 15.334 -37.305 1.00 95.31 85 PHE A CA 1
ATOM 641 C C . PHE A 1 85 ? 24.824 16.674 -37.930 1.00 95.31 85 PHE A C 1
ATOM 643 O O . PHE A 1 85 ? 24.958 17.723 -37.296 1.00 95.31 85 PHE A O 1
ATOM 650 N N . ASP A 1 86 ? 24.299 16.630 -39.152 1.00 94.38 86 ASP A N 1
ATOM 651 C CA . ASP A 1 86 ? 23.617 17.771 -39.756 1.00 94.38 86 ASP A CA 1
ATOM 652 C C . ASP A 1 86 ? 22.211 17.916 -39.168 1.00 94.38 86 ASP A C 1
ATOM 654 O O . ASP A 1 86 ? 21.413 16.977 -39.202 1.00 94.38 86 ASP A O 1
ATOM 658 N N . ASN A 1 87 ? 21.899 19.097 -38.648 1.00 93.69 87 ASN A N 1
ATOM 659 C CA . ASN A 1 87 ? 20.592 19.431 -38.096 1.00 93.69 87 ASN A CA 1
ATOM 660 C C . ASN A 1 87 ? 19.923 20.585 -38.860 1.00 93.69 87 ASN A C 1
ATOM 662 O O . ASN A 1 87 ? 19.121 21.318 -38.299 1.00 93.69 87 ASN A O 1
ATOM 666 N N . SER A 1 88 ? 20.219 20.758 -40.154 1.00 90.38 88 SER A N 1
ATOM 667 C CA . SER A 1 88 ? 19.645 21.853 -40.958 1.00 90.38 88 SER A CA 1
ATOM 668 C C . SER A 1 88 ? 18.129 21.732 -41.170 1.00 90.38 88 SER A C 1
ATOM 670 O O . SER A 1 88 ? 17.491 22.699 -41.568 1.00 90.38 88 SER A O 1
ATOM 672 N N . ASN A 1 89 ? 17.566 20.543 -40.931 1.00 87.06 89 ASN A N 1
ATOM 673 C CA . ASN A 1 89 ? 16.134 20.247 -41.037 1.00 87.06 89 ASN A CA 1
ATOM 674 C C . ASN A 1 89 ? 15.434 20.189 -39.663 1.00 87.06 89 ASN A C 1
ATOM 676 O O . ASN A 1 89 ? 14.385 19.557 -39.570 1.00 87.06 89 ASN A O 1
ATOM 680 N N . ASP A 1 90 ? 16.060 20.703 -38.596 1.00 88.12 90 ASP A N 1
ATOM 681 C CA . ASP A 1 90 ? 15.527 20.715 -37.221 1.00 88.12 90 ASP A CA 1
ATOM 682 C C . ASP A 1 90 ? 15.011 19.344 -36.735 1.00 88.12 90 ASP A C 1
ATOM 684 O O . ASP A 1 90 ? 14.014 19.227 -36.025 1.00 88.12 90 ASP A O 1
ATOM 688 N N . THR A 1 91 ? 15.694 18.266 -37.145 1.00 88.38 91 THR A N 1
ATOM 689 C CA . THR A 1 91 ? 15.336 16.891 -36.755 1.00 88.38 91 THR A CA 1
ATOM 690 C C . THR A 1 91 ? 15.628 16.647 -35.277 1.00 88.38 91 THR A C 1
ATOM 692 O O . THR A 1 91 ? 14.863 15.973 -34.596 1.00 88.38 91 THR A O 1
ATOM 695 N N . PHE A 1 92 ? 16.729 17.197 -34.771 1.00 89.94 92 PHE A N 1
ATOM 696 C CA . PHE A 1 92 ? 16.996 17.262 -33.344 1.00 89.94 92 PHE A CA 1
ATOM 697 C C . PHE A 1 92 ? 16.359 18.531 -32.759 1.00 89.94 92 PHE A C 1
ATOM 699 O O . PHE A 1 92 ? 16.460 19.594 -33.378 1.00 89.94 92 PHE A O 1
ATOM 706 N N . PRO A 1 93 ? 15.780 18.468 -31.544 1.00 87.00 93 PRO A N 1
ATOM 707 C CA . PRO A 1 93 ? 15.139 19.595 -30.864 1.00 87.00 93 PRO A CA 1
ATOM 708 C C . PRO A 1 93 ? 16.178 20.570 -30.280 1.00 87.00 93 PRO A C 1
ATOM 710 O O . PRO A 1 93 ? 16.242 20.810 -29.076 1.00 87.00 93 PRO A O 1
ATOM 713 N N . ALA A 1 94 ? 17.045 21.110 -31.132 1.00 86.75 94 ALA A N 1
ATOM 714 C CA . ALA A 1 94 ? 18.132 22.003 -30.768 1.00 86.75 94 ALA A CA 1
ATOM 715 C C . ALA A 1 94 ? 18.294 23.091 -31.837 1.00 86.75 94 ALA A C 1
ATOM 717 O O . ALA A 1 94 ? 18.277 22.801 -33.025 1.00 86.75 94 ALA A O 1
ATOM 718 N N . LYS A 1 95 ? 18.518 24.344 -31.412 1.00 84.38 95 LYS A N 1
ATOM 719 C CA . LYS A 1 95 ? 18.681 25.503 -32.320 1.00 84.38 95 LYS A CA 1
ATOM 720 C C . LYS A 1 95 ? 19.957 25.450 -33.174 1.00 84.38 95 LYS A C 1
ATOM 722 O O . LYS A 1 95 ? 20.125 26.252 -34.088 1.00 84.38 95 LYS A O 1
ATOM 727 N N . ALA A 1 96 ? 20.898 24.574 -32.830 1.00 89.94 96 ALA A N 1
ATOM 728 C CA . ALA A 1 96 ? 22.156 24.443 -33.547 1.00 89.94 96 ALA A CA 1
ATOM 729 C C . ALA A 1 96 ? 21.943 23.683 -34.864 1.00 89.94 96 ALA A C 1
ATOM 731 O O . ALA A 1 96 ? 21.313 22.627 -34.880 1.00 89.94 96 ALA A O 1
ATOM 732 N N . LYS A 1 97 ? 22.536 24.194 -35.952 1.00 91.62 97 LYS A N 1
ATOM 733 C CA . LYS A 1 97 ? 22.526 23.545 -37.277 1.00 91.62 97 LYS A CA 1
ATOM 734 C C . LYS A 1 97 ? 23.378 22.278 -37.340 1.00 91.62 97 LYS A C 1
ATOM 736 O O . LYS A 1 97 ? 23.277 21.516 -38.296 1.00 91.62 97 LYS A O 1
ATOM 741 N N . GLU A 1 98 ? 24.212 22.049 -36.334 1.00 93.94 98 GLU A N 1
ATOM 742 C CA . GLU A 1 98 ? 25.023 20.848 -36.196 1.00 93.94 98 GLU A CA 1
ATOM 743 C C . GLU A 1 98 ? 24.956 20.360 -34.751 1.00 93.94 98 GLU A C 1
ATOM 745 O O . GLU A 1 98 ? 24.935 21.165 -33.817 1.00 93.94 98 GLU A O 1
ATOM 750 N N . ILE A 1 99 ? 24.917 19.040 -34.578 1.00 95.38 99 ILE A N 1
ATOM 751 C CA . ILE A 1 99 ? 24.877 18.397 -33.265 1.00 95.38 99 ILE A CA 1
ATOM 752 C C . ILE A 1 99 ? 26.062 17.451 -33.149 1.00 95.38 99 ILE A C 1
ATOM 754 O O . ILE A 1 99 ? 26.176 16.489 -33.907 1.00 95.38 99 ILE A O 1
ATOM 758 N N . GLU A 1 100 ? 26.950 17.722 -32.197 1.00 96.50 100 GLU A N 1
ATOM 759 C CA . GLU A 1 100 ? 28.086 16.865 -31.884 1.00 96.50 100 GLU A CA 1
ATOM 760 C C . GLU A 1 100 ? 27.736 15.928 -30.723 1.00 96.50 100 GLU A C 1
ATOM 762 O O . GLU A 1 100 ? 27.482 16.381 -29.607 1.00 96.50 100 GLU A O 1
ATOM 767 N N . ILE A 1 101 ? 27.767 14.617 -30.960 1.00 96.81 101 ILE A N 1
ATOM 768 C CA . ILE A 1 101 ? 27.647 13.596 -29.915 1.00 96.81 101 ILE A CA 1
ATOM 769 C C . ILE A 1 101 ? 29.009 12.948 -29.730 1.00 96.81 101 ILE A C 1
ATOM 771 O O . ILE A 1 101 ? 29.551 12.354 -30.660 1.00 96.81 101 ILE A O 1
ATOM 775 N N . LYS A 1 102 ? 29.552 13.020 -28.515 1.00 97.56 102 LYS A N 1
ATOM 776 C CA . LYS A 1 102 ? 30.862 12.458 -28.177 1.00 97.56 102 LYS A CA 1
ATOM 777 C C . LYS A 1 102 ? 30.759 11.497 -27.005 1.00 97.56 102 LYS A C 1
ATOM 779 O O . LYS A 1 102 ? 30.177 11.816 -25.972 1.00 97.56 102 LYS A O 1
ATOM 784 N N . ARG A 1 103 ? 31.406 10.340 -27.125 1.00 96.94 103 ARG A N 1
ATOM 785 C CA . ARG A 1 103 ? 31.604 9.388 -26.027 1.00 96.94 103 ARG A CA 1
ATOM 786 C C . ARG A 1 103 ? 33.092 9.236 -25.755 1.00 96.94 103 ARG A C 1
ATOM 788 O O . ARG A 1 103 ? 33.876 9.036 -26.679 1.00 96.94 103 ARG A O 1
ATOM 795 N N . LEU A 1 104 ? 33.474 9.319 -24.486 1.00 95.94 104 LEU A N 1
ATOM 796 C CA . LEU A 1 104 ? 34.844 9.152 -24.002 1.00 95.94 104 LEU A CA 1
ATOM 797 C C . LEU A 1 104 ? 34.900 7.980 -23.027 1.00 95.94 104 LEU A C 1
ATOM 799 O O . LEU A 1 104 ? 34.035 7.879 -22.163 1.00 95.94 104 LEU A O 1
ATOM 803 N N . VAL A 1 105 ? 35.917 7.129 -23.128 1.00 94.94 105 VAL A N 1
ATOM 804 C CA . VAL A 1 105 ? 36.183 6.030 -22.191 1.00 94.94 105 VAL A CA 1
ATOM 805 C C . VAL A 1 105 ? 37.612 6.104 -21.658 1.00 94.94 105 VAL A C 1
ATOM 807 O O . VAL A 1 105 ? 38.554 6.405 -22.393 1.00 94.94 105 VAL A O 1
ATOM 810 N N . ARG A 1 106 ? 37.768 5.835 -20.359 1.00 93.06 106 ARG A N 1
ATOM 811 C CA . ARG A 1 106 ? 39.059 5.793 -19.651 1.00 93.06 106 ARG A CA 1
ATOM 812 C C . ARG A 1 106 ? 39.408 4.365 -19.234 1.00 93.06 106 ARG A C 1
ATOM 814 O O . ARG A 1 106 ? 38.557 3.479 -19.270 1.00 93.06 106 ARG A O 1
ATOM 821 N N . HIS A 1 107 ? 40.649 4.135 -18.799 1.00 88.25 107 HIS A N 1
ATOM 822 C CA . HIS A 1 107 ? 41.125 2.805 -18.380 1.00 88.25 107 HIS A CA 1
ATOM 823 C C . HIS A 1 107 ? 40.306 2.148 -17.262 1.00 88.25 107 HIS A C 1
ATOM 825 O O . HIS A 1 107 ? 40.261 0.926 -17.184 1.00 88.25 107 HIS A O 1
ATOM 831 N N . ASN A 1 108 ? 39.618 2.937 -16.435 1.00 87.31 108 ASN A N 1
ATOM 832 C CA . ASN A 1 108 ? 38.697 2.430 -15.416 1.00 87.31 108 ASN A CA 1
ATOM 833 C C . ASN A 1 108 ? 37.363 1.905 -15.996 1.00 87.31 108 ASN A C 1
ATOM 835 O O . ASN A 1 108 ? 36.464 1.557 -15.238 1.00 87.31 108 ASN A O 1
ATOM 839 N N . GLY A 1 109 ? 37.194 1.900 -17.323 1.00 84.06 109 GLY A N 1
ATOM 840 C CA . GLY A 1 109 ? 35.988 1.449 -18.019 1.00 84.06 109 GLY A CA 1
ATOM 841 C C . GLY A 1 109 ? 34.825 2.446 -17.991 1.00 84.06 109 GLY A C 1
ATOM 842 O O . GLY A 1 109 ? 33.822 2.224 -18.674 1.00 84.06 109 GLY A O 1
ATOM 843 N N . GLN A 1 110 ? 34.947 3.560 -17.261 1.00 89.19 110 GLN A N 1
ATOM 844 C CA . GLN A 1 110 ? 33.893 4.566 -17.174 1.00 89.19 110 GLN A CA 1
ATOM 845 C C . GLN A 1 110 ? 33.764 5.318 -18.498 1.00 89.19 110 GLN A C 1
ATOM 847 O O . GLN A 1 110 ? 34.745 5.835 -19.040 1.00 89.19 110 GLN A O 1
ATOM 852 N N . SER A 1 111 ? 32.531 5.390 -19.002 1.00 92.25 111 SER A N 1
ATOM 853 C CA . SER A 1 111 ? 32.176 6.185 -20.176 1.00 92.25 111 SER A CA 1
ATOM 854 C C . SER A 1 111 ? 31.562 7.521 -19.755 1.00 92.25 111 SER A C 1
ATOM 856 O O . SER A 1 111 ? 30.686 7.550 -18.895 1.00 92.25 111 SER A O 1
ATOM 858 N N . LYS A 1 112 ? 31.975 8.614 -20.396 1.00 95.69 112 LYS A N 1
ATOM 859 C CA . LYS A 1 112 ? 31.335 9.932 -20.305 1.00 95.69 112 LYS A CA 1
ATOM 860 C C . LYS A 1 112 ? 30.740 10.295 -21.659 1.00 95.69 112 LYS A C 1
ATOM 862 O O . LYS A 1 112 ? 31.383 10.069 -22.684 1.00 95.69 112 LYS A O 1
ATOM 867 N N . TYR A 1 113 ? 29.535 10.848 -21.646 1.00 97.44 113 TYR A N 1
ATOM 868 C CA . TYR A 1 113 ? 28.821 11.269 -22.845 1.00 97.44 113 TYR A CA 1
ATOM 869 C C . TYR A 1 113 ? 28.727 12.785 -22.889 1.00 97.44 113 TYR A C 1
ATOM 871 O O . TYR A 1 113 ? 28.572 13.429 -21.853 1.00 97.44 113 TYR A O 1
ATOM 879 N N . PHE A 1 114 ? 28.813 13.335 -24.092 1.00 97.38 114 PHE A N 1
ATOM 880 C CA . PHE A 1 114 ? 28.737 14.761 -24.331 1.00 97.38 114 PHE A CA 1
ATOM 881 C C . PHE A 1 114 ? 27.832 15.051 -25.522 1.00 97.38 114 PHE A C 1
ATOM 883 O O . PHE A 1 114 ? 27.872 14.322 -26.516 1.00 97.38 114 PHE A O 1
ATOM 890 N N . ILE A 1 115 ? 27.061 16.130 -25.422 1.00 95.75 115 ILE A N 1
ATOM 891 C CA . ILE A 1 115 ? 26.266 16.697 -26.515 1.00 95.75 115 ILE A CA 1
ATOM 892 C C . ILE A 1 115 ? 26.711 18.151 -26.659 1.00 95.75 115 ILE A C 1
ATOM 894 O O . ILE A 1 115 ? 26.639 18.900 -25.688 1.00 95.75 115 ILE A O 1
ATOM 898 N N . ASN A 1 116 ? 27.226 18.537 -27.827 1.00 94.56 116 ASN A N 1
ATOM 899 C CA . ASN A 1 116 ? 27.793 19.868 -28.088 1.00 94.56 116 ASN A CA 1
ATOM 900 C C . ASN A 1 116 ? 28.818 20.319 -27.026 1.00 94.56 116 ASN A C 1
ATOM 902 O O . ASN A 1 116 ? 28.875 21.483 -26.644 1.00 94.56 116 ASN A O 1
ATOM 906 N N . GLY A 1 117 ? 29.615 19.374 -26.515 1.00 93.38 117 GLY A N 1
ATOM 907 C CA . GLY A 1 117 ? 30.632 19.622 -25.487 1.00 93.38 117 GLY A CA 1
ATOM 908 C C . GLY A 1 117 ? 30.133 19.591 -24.037 1.00 93.38 117 GLY A C 1
ATOM 909 O O . GLY A 1 117 ? 30.956 19.487 -23.128 1.00 93.38 117 GLY A O 1
ATOM 910 N N . GLU A 1 118 ? 28.823 19.589 -23.790 1.00 95.88 118 GLU A N 1
ATOM 911 C CA . GLU A 1 118 ? 28.257 19.515 -22.439 1.00 95.88 118 GLU A CA 1
ATOM 912 C C . GLU A 1 118 ? 28.116 18.071 -21.961 1.00 95.88 118 GLU A C 1
ATOM 914 O O . GLU A 1 118 ? 27.665 17.208 -22.713 1.00 95.88 118 GLU A O 1
ATOM 919 N N . LEU A 1 119 ? 28.459 17.802 -20.697 1.00 97.19 119 LEU A N 1
ATOM 920 C CA . LEU A 1 119 ? 28.336 16.469 -20.104 1.00 97.19 119 LEU A CA 1
ATOM 921 C C . LEU A 1 119 ? 26.859 16.076 -19.954 1.00 97.19 119 LEU A C 1
ATOM 923 O O . LEU A 1 119 ? 26.071 16.804 -19.353 1.00 97.19 119 LEU A O 1
ATOM 927 N N . ARG A 1 120 ? 26.499 14.895 -20.457 1.00 96.69 120 ARG A N 1
ATOM 928 C CA . ARG A 1 120 ? 25.131 14.362 -20.429 1.00 96.69 120 ARG A CA 1
ATOM 929 C C . ARG A 1 120 ? 25.109 12.913 -19.964 1.00 96.69 120 ARG A C 1
ATOM 931 O O . ARG A 1 120 ? 26.125 12.213 -19.993 1.00 96.69 120 ARG A O 1
ATOM 938 N N . THR A 1 121 ? 23.946 12.453 -19.512 1.00 95.44 121 THR A N 1
ATOM 939 C CA . THR A 1 121 ? 23.753 11.032 -19.206 1.00 95.44 121 THR A CA 1
ATOM 940 C C . THR A 1 121 ? 23.574 10.234 -20.496 1.00 95.44 121 THR A C 1
ATOM 942 O O . THR A 1 121 ? 23.173 10.766 -21.530 1.00 95.44 121 THR A O 1
ATOM 945 N N . ARG A 1 122 ? 23.838 8.922 -20.441 1.00 92.38 122 ARG A N 1
ATOM 946 C CA . ARG A 1 122 ? 23.556 8.028 -21.574 1.00 92.38 122 ARG A CA 1
ATOM 947 C C . ARG A 1 122 ? 22.085 8.100 -21.983 1.00 92.38 122 ARG A C 1
ATOM 949 O O . ARG A 1 122 ? 21.809 8.138 -23.173 1.00 92.38 122 ARG A O 1
ATOM 956 N N . GLN A 1 123 ? 21.171 8.122 -21.009 1.00 91.56 123 GLN A N 1
ATOM 957 C CA . GLN A 1 123 ? 19.736 8.172 -21.283 1.00 91.56 123 GLN A CA 1
ATOM 958 C C . GLN A 1 123 ? 19.378 9.419 -22.095 1.00 91.56 123 GLN A C 1
ATOM 960 O O . GLN A 1 123 ? 18.770 9.288 -23.143 1.00 91.56 123 GLN A O 1
ATOM 965 N N . GLN A 1 124 ? 19.892 10.590 -21.711 1.00 93.12 124 GLN A N 1
ATOM 966 C CA . GLN A 1 124 ? 19.677 11.833 -22.460 1.00 93.12 124 GLN A CA 1
ATOM 967 C C . GLN A 1 124 ? 20.205 11.770 -23.903 1.00 93.12 124 GLN A C 1
ATOM 969 O O . GLN A 1 124 ? 19.581 12.318 -24.807 1.00 93.12 124 GLN A O 1
ATOM 974 N N . VAL A 1 125 ? 21.344 11.104 -24.140 1.00 93.31 125 VAL A N 1
ATOM 975 C CA . VAL A 1 125 ? 21.852 10.881 -25.506 1.00 93.31 125 VAL A CA 1
ATOM 976 C C . VAL A 1 125 ? 20.923 9.960 -26.296 1.00 93.31 125 VAL A C 1
ATOM 978 O O . VAL A 1 125 ? 20.642 10.245 -27.456 1.00 93.31 125 VAL A O 1
ATOM 981 N N . LEU A 1 126 ? 20.434 8.877 -25.687 1.00 90.81 126 LEU A N 1
ATOM 982 C CA . LEU A 1 126 ? 19.487 7.966 -26.335 1.00 90.81 126 LEU A CA 1
ATOM 983 C C . LEU A 1 126 ? 18.159 8.645 -26.649 1.00 90.81 126 LEU A C 1
ATOM 985 O O . LEU A 1 126 ? 17.640 8.458 -27.743 1.00 90.81 126 LEU A O 1
ATOM 989 N N . ASP A 1 127 ? 17.641 9.448 -25.724 1.00 89.06 127 ASP A N 1
ATOM 990 C CA . ASP A 1 127 ? 16.404 10.199 -25.913 1.00 89.06 127 ASP A CA 1
ATOM 991 C C . ASP A 1 127 ? 16.552 11.159 -27.102 1.00 89.06 127 ASP A C 1
ATOM 993 O O . ASP A 1 127 ? 15.688 11.199 -27.975 1.00 89.06 127 ASP A O 1
ATOM 997 N N . LEU A 1 128 ? 17.692 11.859 -27.201 1.00 90.88 128 LEU A N 1
ATOM 998 C CA . LEU A 1 128 ? 17.994 12.734 -28.335 1.00 90.88 128 LEU A CA 1
ATOM 999 C C . LEU A 1 128 ? 18.081 11.959 -29.661 1.00 90.88 128 LEU A C 1
ATOM 1001 O O . LEU A 1 128 ? 17.501 12.379 -30.663 1.00 90.88 128 LEU A O 1
ATOM 1005 N N . LEU A 1 129 ? 18.798 10.833 -29.677 1.00 90.00 129 LEU A N 1
ATOM 1006 C CA . LEU A 1 129 ? 18.942 9.976 -30.858 1.00 90.00 129 LEU A CA 1
ATOM 1007 C C . LEU A 1 129 ? 17.604 9.352 -31.292 1.00 90.00 129 LEU A C 1
ATOM 1009 O O . LEU A 1 129 ? 17.351 9.223 -32.491 1.00 90.00 129 LEU A O 1
ATOM 1013 N N . SER A 1 130 ? 16.726 9.031 -30.339 1.00 84.94 130 SER A N 1
ATOM 1014 C CA . SER A 1 130 ? 15.390 8.475 -30.580 1.00 84.94 130 SER A CA 1
ATOM 1015 C C . SER A 1 130 ? 14.497 9.430 -31.377 1.00 84.94 130 SER A C 1
ATOM 1017 O O . SER A 1 130 ? 13.805 8.992 -32.295 1.00 84.94 130 SER A O 1
ATOM 1019 N N . VAL A 1 131 ? 14.588 10.748 -31.135 1.00 84.69 131 VAL A N 1
ATOM 1020 C CA . VAL A 1 131 ? 13.867 11.760 -31.939 1.00 84.69 131 VAL A CA 1
ATOM 1021 C C . VAL A 1 131 ? 14.261 11.677 -33.418 1.00 84.69 131 VAL A C 1
ATOM 1023 O O . VAL A 1 131 ? 13.412 11.763 -34.304 1.00 84.69 131 VAL A O 1
ATOM 1026 N N . ALA A 1 132 ? 15.542 11.428 -33.695 1.00 83.50 132 ALA A N 1
ATOM 1027 C CA . ALA A 1 132 ? 16.054 11.218 -35.047 1.00 83.50 132 ALA A CA 1
ATOM 1028 C C . ALA A 1 132 ? 15.863 9.780 -35.570 1.00 83.50 132 ALA A C 1
ATOM 1030 O O . ALA A 1 132 ? 16.374 9.453 -36.643 1.00 83.50 132 ALA A O 1
ATOM 1031 N N . LYS A 1 133 ? 15.147 8.919 -34.831 1.00 80.06 133 LYS A N 1
ATOM 1032 C CA . LYS A 1 133 ? 14.973 7.481 -35.106 1.00 80.06 133 LYS A CA 1
ATOM 1033 C C . LYS A 1 133 ? 16.298 6.722 -35.238 1.00 80.06 133 LYS A C 1
ATOM 1035 O O . LYS A 1 133 ? 16.396 5.729 -35.956 1.00 80.06 133 LYS A O 1
ATOM 1040 N N . VAL A 1 134 ? 17.332 7.181 -34.539 1.00 84.56 134 VAL A N 1
ATOM 1041 C CA . VAL A 1 134 ? 18.626 6.504 -34.470 1.00 84.56 134 VAL A CA 1
ATOM 1042 C C . VAL A 1 134 ? 18.647 5.661 -33.201 1.00 84.56 134 VAL A C 1
ATOM 1044 O O . VAL A 1 134 ? 18.834 6.174 -32.104 1.00 84.56 134 VAL A O 1
ATOM 1047 N N . ASN A 1 135 ? 18.464 4.351 -33.338 1.00 80.94 135 ASN A N 1
ATOM 1048 C CA . ASN A 1 135 ? 18.590 3.425 -32.217 1.00 80.94 135 ASN A CA 1
ATOM 1049 C C . ASN A 1 135 ? 19.956 2.710 -32.290 1.00 80.94 135 ASN A C 1
ATOM 1051 O O . ASN A 1 135 ? 20.263 2.107 -33.316 1.00 80.94 135 ASN A O 1
ATOM 1055 N N . PRO A 1 136 ? 20.789 2.727 -31.232 1.00 76.25 136 PRO A N 1
ATOM 1056 C CA . PRO A 1 136 ? 22.084 2.030 -31.226 1.00 76.25 136 PRO A CA 1
ATOM 1057 C C . PRO A 1 136 ? 21.974 0.503 -31.322 1.00 76.25 136 PRO A C 1
ATOM 1059 O O . PRO A 1 136 ? 22.944 -0.160 -31.691 1.00 76.25 136 PRO A O 1
ATOM 1062 N N . ASN A 1 137 ? 20.813 -0.039 -30.952 1.00 75.31 137 ASN A N 1
ATOM 1063 C CA . ASN A 1 137 ? 20.437 -1.440 -31.130 1.00 75.31 137 ASN A CA 1
ATOM 1064 C C . ASN A 1 137 ? 19.451 -1.619 -32.300 1.00 75.31 137 ASN A C 1
ATOM 1066 O O . ASN A 1 137 ? 18.860 -2.683 -32.436 1.00 75.31 137 ASN A O 1
ATOM 1070 N N . GLY A 1 138 ? 19.224 -0.573 -33.097 1.00 72.94 138 GLY A N 1
ATOM 1071 C CA . GLY A 1 138 ? 18.274 -0.597 -34.199 1.00 72.94 138 GLY A CA 1
ATOM 1072 C C . GLY A 1 138 ? 18.735 -1.472 -35.360 1.00 72.94 138 GLY A C 1
ATOM 1073 O O . GLY A 1 138 ? 19.913 -1.789 -35.513 1.00 72.94 138 GLY A O 1
ATOM 1074 N N . HIS A 1 139 ? 17.786 -1.802 -36.231 1.00 74.75 139 HIS A N 1
ATOM 1075 C CA . HIS A 1 139 ? 17.989 -2.671 -37.398 1.00 74.75 139 HIS A CA 1
ATOM 1076 C C . HIS A 1 139 ? 18.749 -2.002 -38.555 1.00 74.75 139 HIS A C 1
ATOM 1078 O O . HIS A 1 139 ? 18.976 -2.612 -39.594 1.00 74.75 139 HIS A O 1
ATOM 1084 N N . ASN A 1 140 ? 19.137 -0.736 -38.397 1.00 78.44 140 ASN A N 1
ATOM 1085 C CA . ASN A 1 140 ? 19.862 0.053 -39.391 1.00 78.44 140 ASN A CA 1
ATOM 1086 C C . ASN A 1 140 ? 21.392 -0.088 -39.293 1.00 78.44 140 ASN A C 1
ATOM 1088 O O . ASN A 1 140 ? 22.103 0.455 -40.138 1.00 78.44 140 ASN A O 1
ATOM 1092 N N . ILE A 1 141 ? 21.911 -0.804 -38.290 1.00 84.06 141 ILE A N 1
ATOM 1093 C CA . ILE A 1 141 ? 23.336 -1.132 -38.167 1.00 84.06 141 ILE A CA 1
ATOM 1094 C C . ILE A 1 141 ? 23.490 -2.644 -38.292 1.00 84.06 141 ILE A C 1
ATOM 1096 O O . ILE A 1 141 ? 23.155 -3.373 -37.367 1.00 84.06 141 ILE A O 1
ATOM 1100 N N . ILE A 1 142 ? 24.035 -3.096 -39.421 1.00 84.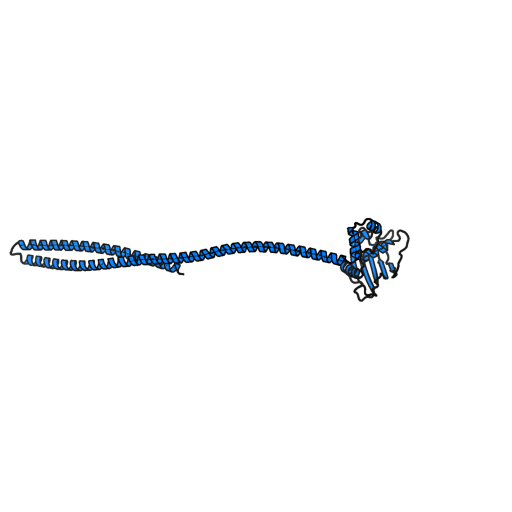56 142 ILE A N 1
ATOM 1101 C CA . ILE A 1 142 ? 24.270 -4.518 -39.691 1.00 84.56 142 ILE A CA 1
ATOM 1102 C C . ILE A 1 142 ? 25.740 -4.832 -39.408 1.00 84.56 142 ILE A C 1
ATOM 1104 O O . ILE A 1 142 ? 26.642 -4.386 -40.124 1.00 84.56 142 ILE A O 1
ATOM 1108 N N . LEU A 1 143 ? 25.984 -5.578 -38.336 1.00 83.75 143 LEU A N 1
ATOM 1109 C CA . LEU A 1 143 ? 27.293 -6.073 -37.937 1.00 83.75 143 LEU A CA 1
ATOM 1110 C C . LEU A 1 143 ? 27.595 -7.439 -38.554 1.00 83.75 143 LEU A C 1
ATOM 1112 O O . LEU A 1 143 ? 26.749 -8.143 -39.105 1.00 83.75 143 LEU A O 1
ATOM 1116 N N . GLN A 1 144 ? 28.858 -7.836 -38.433 1.00 80.06 144 GLN A N 1
ATOM 1117 C CA . GLN A 1 144 ? 29.273 -9.185 -38.778 1.00 80.06 144 GLN A CA 1
ATOM 1118 C C . GLN A 1 144 ? 28.552 -10.201 -37.877 1.00 80.06 144 GLN A C 1
ATOM 1120 O O . GLN A 1 144 ? 28.640 -10.106 -36.657 1.00 80.06 144 GLN A O 1
ATOM 1125 N N . GLY A 1 145 ? 27.890 -11.184 -38.491 1.00 82.06 145 GLY A N 1
ATOM 1126 C CA . GLY A 1 145 ? 27.099 -12.206 -37.795 1.00 82.06 145 GLY A CA 1
ATOM 1127 C C . GLY A 1 145 ? 25.603 -11.891 -37.711 1.00 82.06 145 GLY A C 1
ATOM 1128 O O . GLY A 1 145 ? 24.815 -12.821 -37.560 1.00 82.06 145 GLY A O 1
ATOM 1129 N N . ASP A 1 146 ? 25.191 -10.635 -37.917 1.00 82.75 146 ASP A N 1
ATOM 1130 C CA . ASP A 1 146 ? 23.773 -10.249 -37.838 1.00 82.75 146 ASP A CA 1
ATOM 1131 C C . ASP A 1 146 ? 22.928 -10.914 -38.935 1.00 82.75 146 ASP A C 1
ATOM 1133 O O . ASP A 1 146 ? 21.766 -11.225 -38.706 1.00 82.75 146 ASP A O 1
ATOM 1137 N N . ILE A 1 147 ? 23.509 -11.201 -40.108 1.00 85.50 147 ILE A N 1
ATOM 1138 C CA . ILE A 1 147 ? 22.816 -11.920 -41.195 1.00 85.50 147 ILE A CA 1
ATOM 1139 C C . ILE A 1 147 ? 22.483 -13.357 -40.775 1.00 85.50 147 ILE A C 1
ATOM 1141 O O . ILE A 1 147 ? 21.366 -13.820 -40.993 1.00 85.50 147 ILE A O 1
ATOM 1145 N N . THR A 1 148 ? 23.436 -14.058 -40.155 1.00 87.50 148 THR A N 1
ATOM 1146 C CA . THR A 1 148 ? 23.219 -15.416 -39.636 1.00 87.50 148 THR A CA 1
ATOM 1147 C C . THR A 1 148 ? 22.182 -15.394 -38.519 1.00 87.50 148 THR A C 1
ATOM 1149 O O . THR A 1 148 ? 21.232 -16.169 -38.551 1.00 87.50 148 THR A O 1
ATOM 1152 N N . HIS A 1 149 ? 22.301 -14.439 -37.593 1.00 84.50 149 HIS A N 1
ATOM 1153 C CA . HIS A 1 149 ? 21.328 -14.263 -36.521 1.00 84.50 149 HIS A CA 1
ATOM 1154 C C . HIS A 1 149 ? 19.920 -13.976 -37.059 1.00 84.50 149 HIS A C 1
ATOM 1156 O O . HIS A 1 149 ? 18.966 -14.584 -36.594 1.00 84.50 149 HIS A O 1
ATOM 1162 N N . ALA A 1 150 ? 19.774 -13.131 -38.083 1.00 83.75 150 ALA A N 1
ATOM 1163 C CA . ALA A 1 150 ? 18.482 -12.849 -38.710 1.00 83.75 150 ALA A CA 1
ATOM 1164 C C . ALA A 1 150 ? 17.845 -14.091 -39.368 1.00 83.75 150 ALA A C 1
ATOM 1166 O O . ALA A 1 150 ? 16.616 -14.237 -39.355 1.00 83.75 150 ALA A O 1
ATOM 1167 N N . ALA A 1 151 ? 18.666 -14.992 -39.919 1.00 87.38 151 ALA A N 1
ATOM 1168 C CA . ALA A 1 151 ? 18.204 -16.253 -40.498 1.00 87.38 151 ALA A CA 1
ATOM 1169 C C . ALA A 1 151 ? 17.711 -17.240 -39.423 1.00 87.38 151 ALA A C 1
ATOM 1171 O O . ALA A 1 151 ? 16.682 -17.886 -39.615 1.00 87.38 151 ALA A O 1
ATOM 1172 N N . GLU A 1 152 ? 18.406 -17.310 -38.286 1.00 90.56 152 GLU A N 1
ATOM 1173 C CA . GLU A 1 152 ? 18.106 -18.214 -37.162 1.00 90.56 152 GLU A CA 1
ATOM 1174 C C . GLU A 1 152 ? 17.114 -17.624 -36.140 1.00 90.56 152 GLU A C 1
ATOM 1176 O O . GLU A 1 152 ? 16.686 -18.314 -35.216 1.00 90.56 152 GLU A O 1
ATOM 1181 N N . MET A 1 153 ? 16.743 -16.352 -36.299 1.00 89.31 153 MET A N 1
ATOM 1182 C CA . MET A 1 153 ? 15.928 -15.596 -35.350 1.00 89.31 153 MET A CA 1
ATOM 1183 C C . MET A 1 153 ? 14.559 -16.251 -35.095 1.00 89.31 153 MET A C 1
ATOM 1185 O O . MET A 1 153 ? 13.821 -16.513 -36.058 1.00 89.31 153 MET A O 1
ATOM 1189 N N . PRO A 1 154 ? 14.165 -16.446 -33.820 1.00 94.75 154 PRO A N 1
ATOM 1190 C CA . PRO A 1 154 ? 12.829 -16.902 -33.465 1.00 94.75 154 PRO A CA 1
ATOM 1191 C C . PRO A 1 154 ? 11.728 -15.976 -34.013 1.00 94.75 154 PRO A C 1
ATOM 1193 O O . PRO A 1 154 ? 11.934 -14.762 -34.122 1.00 94.75 154 PRO A O 1
ATOM 1196 N N . PRO A 1 155 ? 10.522 -16.501 -34.305 1.00 94.00 155 PRO A N 1
ATOM 1197 C CA . PRO A 1 155 ? 9.411 -15.687 -34.797 1.00 94.00 155 PRO A CA 1
ATOM 1198 C C . PRO A 1 155 ? 9.035 -14.517 -33.880 1.00 94.00 155 PRO A C 1
ATOM 1200 O O . PRO A 1 155 ? 8.634 -13.470 -34.377 1.00 94.00 155 PRO A O 1
ATOM 1203 N N . GLU A 1 156 ? 9.178 -14.674 -32.562 1.00 89.75 156 GLU A N 1
ATOM 1204 C CA . GLU A 1 156 ? 8.862 -13.627 -31.582 1.00 89.75 156 GLU A CA 1
ATOM 1205 C C . GLU A 1 156 ? 9.814 -12.432 -31.683 1.00 89.75 156 GLU A C 1
ATOM 1207 O O . GLU A 1 156 ? 9.358 -11.296 -31.792 1.00 89.75 156 GLU A O 1
ATOM 1212 N N . GLU A 1 157 ? 11.124 -12.688 -31.732 1.00 86.81 157 GLU A N 1
ATOM 1213 C CA . GLU A 1 157 ? 12.134 -11.644 -31.939 1.00 86.81 157 GLU A CA 1
ATOM 1214 C C . GLU A 1 157 ? 11.921 -10.959 -33.290 1.00 86.81 157 GLU A C 1
ATOM 1216 O O . GLU A 1 157 ? 11.905 -9.734 -33.378 1.00 86.81 157 GLU A O 1
ATOM 1221 N N . ARG A 1 158 ? 11.643 -11.734 -34.346 1.00 88.06 158 ARG A N 1
ATOM 1222 C CA . ARG A 1 158 ? 11.342 -11.180 -35.672 1.00 88.06 158 ARG A CA 1
ATOM 1223 C C . ARG A 1 158 ? 10.082 -10.311 -35.664 1.00 88.06 158 ARG A C 1
ATOM 1225 O O . ARG A 1 158 ? 10.045 -9.302 -36.365 1.00 88.06 158 ARG A O 1
ATOM 1232 N N . ARG A 1 159 ? 9.057 -10.677 -34.889 1.00 87.94 159 ARG A N 1
ATOM 1233 C CA . ARG A 1 159 ? 7.839 -9.871 -34.730 1.00 87.94 159 ARG A CA 1
ATOM 1234 C C . ARG A 1 159 ? 8.163 -8.527 -34.083 1.00 87.94 159 ARG A C 1
ATOM 1236 O O . ARG A 1 159 ? 7.722 -7.515 -34.612 1.00 87.94 159 ARG A O 1
ATOM 1243 N N . GLN A 1 160 ? 8.986 -8.506 -33.035 1.00 84.12 160 GLN A N 1
ATOM 1244 C CA . GLN A 1 160 ? 9.404 -7.264 -32.369 1.00 84.12 160 GLN A CA 1
ATOM 1245 C C . GLN A 1 160 ? 10.092 -6.292 -33.337 1.00 84.12 160 GLN A C 1
ATOM 1247 O O . GLN A 1 160 ? 9.792 -5.104 -33.334 1.00 84.12 160 GLN A O 1
ATOM 1252 N N . ILE A 1 161 ? 10.938 -6.799 -34.242 1.00 83.44 161 ILE A N 1
ATOM 1253 C CA . ILE A 1 161 ? 11.551 -5.983 -35.308 1.00 83.44 161 ILE A CA 1
ATOM 1254 C C . ILE A 1 161 ? 10.483 -5.298 -36.170 1.00 83.44 161 ILE A C 1
ATOM 1256 O O . ILE A 1 161 ? 10.587 -4.114 -36.492 1.00 83.44 161 ILE A O 1
ATOM 1260 N N . VAL A 1 162 ? 9.450 -6.043 -36.569 1.00 86.38 162 VAL A N 1
ATOM 1261 C CA . VAL A 1 162 ? 8.354 -5.512 -37.390 1.00 86.38 162 VAL A CA 1
ATOM 1262 C C . VAL A 1 162 ? 7.520 -4.501 -36.601 1.00 86.38 162 VAL A C 1
ATOM 1264 O O . VAL A 1 162 ? 7.164 -3.461 -37.150 1.00 86.38 162 VAL A O 1
ATOM 1267 N N . GLU A 1 163 ? 7.246 -4.774 -35.326 1.00 84.31 163 GLU A N 1
ATOM 1268 C CA . GLU A 1 163 ? 6.520 -3.883 -34.412 1.00 84.31 163 GLU A CA 1
ATOM 1269 C C . GLU A 1 163 ? 7.255 -2.542 -34.225 1.00 84.31 163 GLU A C 1
ATOM 1271 O O . GLU A 1 163 ? 6.640 -1.474 -34.340 1.00 84.31 163 GLU A O 1
ATOM 1276 N N . ASP A 1 164 ? 8.577 -2.594 -34.043 1.00 78.38 164 ASP A N 1
ATOM 1277 C CA . ASP A 1 164 ? 9.454 -1.427 -33.921 1.00 78.38 164 ASP A CA 1
ATOM 1278 C C . ASP A 1 164 ? 9.457 -0.588 -35.205 1.00 78.38 164 ASP A C 1
ATOM 1280 O O . ASP A 1 164 ? 9.317 0.638 -35.154 1.00 78.38 164 ASP A O 1
ATOM 1284 N N . ILE A 1 165 ? 9.565 -1.233 -36.373 1.00 81.31 165 ILE A N 1
ATOM 1285 C CA . ILE A 1 165 ? 9.532 -0.556 -37.681 1.00 81.31 165 ILE A CA 1
ATOM 1286 C C . ILE A 1 165 ? 8.154 0.062 -37.948 1.00 81.31 165 ILE A C 1
ATOM 1288 O O . ILE A 1 165 ? 8.068 1.182 -38.458 1.00 81.31 165 ILE A O 1
ATOM 1292 N N . ALA A 1 166 ? 7.079 -0.641 -37.587 1.00 85.00 166 ALA A N 1
ATOM 1293 C CA . ALA A 1 166 ? 5.709 -0.146 -37.690 1.00 85.00 166 ALA A CA 1
ATOM 1294 C C . ALA A 1 166 ? 5.401 0.967 -36.669 1.00 85.00 166 ALA A C 1
ATOM 1296 O O . ALA A 1 166 ? 4.390 1.658 -36.801 1.00 85.00 166 ALA A O 1
ATOM 1297 N N . GLY A 1 167 ? 6.268 1.171 -35.670 1.00 79.94 167 GLY A N 1
ATOM 1298 C CA . GLY A 1 167 ? 6.106 2.186 -34.632 1.00 79.94 167 GLY A CA 1
ATOM 1299 C C . GLY A 1 167 ? 5.003 1.862 -33.624 1.00 79.94 167 GLY A C 1
ATOM 1300 O O . GLY A 1 167 ? 4.527 2.766 -32.932 1.00 79.94 167 GLY A O 1
ATOM 1301 N N . ILE A 1 168 ? 4.583 0.596 -33.536 1.00 84.31 168 ILE A N 1
ATOM 1302 C CA . ILE A 1 168 ? 3.529 0.162 -32.610 1.00 84.31 168 ILE A CA 1
ATOM 1303 C C . ILE A 1 168 ? 4.059 -0.174 -31.213 1.00 84.31 168 ILE A C 1
ATOM 1305 O O . ILE A 1 168 ? 3.280 -0.172 -30.262 1.00 84.31 168 ILE A O 1
ATOM 1309 N N . SER A 1 169 ? 5.373 -0.337 -31.047 1.00 76.06 169 SER A N 1
ATOM 1310 C CA . SER A 1 169 ? 6.015 -0.647 -29.759 1.00 76.06 169 SER A CA 1
ATOM 1311 C C . SER A 1 169 ? 5.710 0.382 -28.666 1.00 76.06 169 SER A C 1
ATOM 1313 O O . SER A 1 169 ? 5.560 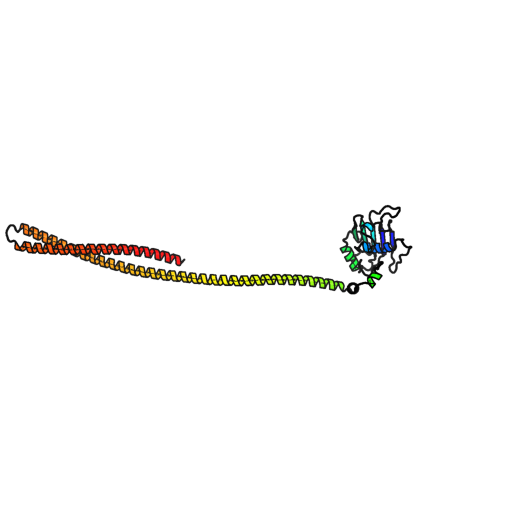0.032 -27.502 1.00 76.06 169 SER A O 1
ATOM 1315 N N . VAL A 1 170 ? 5.495 1.652 -29.035 1.00 77.62 170 VAL A N 1
ATOM 1316 C CA . VAL A 1 170 ? 5.073 2.705 -28.090 1.00 77.62 170 VAL A CA 1
ATOM 1317 C C . VAL A 1 170 ? 3.707 2.399 -27.463 1.00 77.62 170 VAL A C 1
ATOM 1319 O O . VAL A 1 170 ? 3.450 2.771 -26.317 1.00 77.62 170 VAL A O 1
ATOM 1322 N N . TYR A 1 171 ? 2.808 1.757 -28.209 1.00 83.25 171 TYR A N 1
ATOM 1323 C CA . TYR A 1 171 ? 1.486 1.380 -27.717 1.00 83.25 171 TYR A CA 1
ATOM 1324 C C . TYR A 1 171 ? 1.542 0.112 -26.869 1.00 83.25 171 TYR A C 1
ATOM 1326 O O . TYR A 1 171 ? 0.872 0.071 -25.838 1.00 83.25 171 TYR A O 1
ATOM 1334 N N . GLU A 1 172 ? 2.370 -0.868 -27.237 1.00 83.00 172 GLU A N 1
ATOM 1335 C CA . GLU A 1 172 ? 2.592 -2.055 -26.401 1.00 83.00 172 GLU A CA 1
ATOM 1336 C C . GLU A 1 172 ? 3.232 -1.678 -25.054 1.00 83.00 172 GLU A C 1
ATOM 1338 O O . GLU A 1 172 ? 2.719 -2.084 -24.014 1.00 83.00 172 GLU A O 1
ATOM 1343 N N . ASP A 1 173 ? 4.223 -0.778 -25.034 1.00 82.56 173 ASP A N 1
ATOM 1344 C CA . ASP A 1 173 ? 4.805 -0.251 -23.788 1.00 82.56 173 ASP A CA 1
ATOM 1345 C C . ASP A 1 173 ? 3.756 0.433 -22.894 1.00 82.56 173 ASP A C 1
ATOM 1347 O O . ASP A 1 173 ? 3.763 0.300 -21.665 1.00 82.56 173 ASP A O 1
ATOM 1351 N N . LYS A 1 174 ? 2.848 1.215 -23.494 1.00 85.06 174 LYS A N 1
ATOM 1352 C CA . LYS A 1 174 ? 1.759 1.882 -22.761 1.00 85.06 174 LYS A CA 1
ATOM 1353 C C . LYS A 1 174 ? 0.761 0.874 -22.205 1.00 85.06 174 LYS A C 1
ATOM 1355 O O . LYS A 1 174 ? 0.330 1.022 -21.064 1.00 85.06 174 LYS A O 1
ATOM 1360 N N . LYS A 1 175 ? 0.404 -0.134 -22.997 1.00 92.00 175 LYS A N 1
ATOM 1361 C CA . LYS A 1 175 ? -0.499 -1.214 -22.603 1.00 92.00 175 LYS A CA 1
ATOM 1362 C C . LYS A 1 175 ? 0.090 -2.028 -21.458 1.00 92.00 175 LYS A C 1
ATOM 1364 O O . LYS A 1 175 ? -0.601 -2.246 -20.471 1.00 92.00 175 LYS A O 1
ATOM 1369 N N . GLU A 1 176 ? 1.360 -2.414 -21.537 1.00 92.69 176 GLU A N 1
ATOM 1370 C CA . GLU A 1 176 ? 2.019 -3.170 -20.471 1.00 92.69 176 GLU A CA 1
ATOM 1371 C C . GLU A 1 176 ? 2.061 -2.372 -19.159 1.00 92.69 176 GLU A C 1
ATOM 1373 O O . GLU A 1 176 ? 1.756 -2.905 -18.093 1.00 92.69 176 GLU A O 1
ATOM 1378 N N . LYS A 1 177 ? 2.360 -1.067 -19.227 1.00 91.12 177 LYS A N 1
ATOM 1379 C CA . LYS A 1 177 ? 2.290 -0.179 -18.054 1.00 91.12 177 LYS A CA 1
ATOM 1380 C C . LYS A 1 177 ? 0.882 -0.105 -17.465 1.00 91.12 177 LYS A C 1
ATOM 1382 O O . LYS A 1 177 ? 0.743 -0.230 -16.253 1.00 91.12 177 LYS A O 1
ATOM 1387 N N . ALA A 1 178 ? -0.140 0.054 -18.305 1.00 95.44 178 ALA A N 1
ATOM 1388 C CA . ALA A 1 178 ? -1.529 0.113 -17.860 1.00 95.44 178 ALA A CA 1
ATOM 1389 C C . ALA A 1 178 ? -1.985 -1.199 -17.198 1.00 95.44 178 ALA A C 1
ATOM 1391 O O . ALA A 1 178 ? -2.652 -1.158 -16.169 1.00 95.44 178 ALA A O 1
ATOM 1392 N N . ILE A 1 179 ? -1.578 -2.355 -17.736 1.00 96.81 179 ILE A N 1
ATOM 1393 C CA . ILE A 1 179 ? -1.860 -3.671 -17.139 1.00 96.81 179 ILE A CA 1
ATOM 1394 C C . ILE A 1 179 ? -1.217 -3.777 -15.751 1.00 96.81 179 ILE A C 1
ATOM 1396 O O . ILE A 1 179 ? -1.890 -4.126 -14.789 1.00 96.81 179 ILE A O 1
ATOM 1400 N N . ARG A 1 180 ? 0.057 -3.386 -15.609 1.00 96.00 180 ARG A N 1
ATOM 1401 C CA . ARG A 1 180 ? 0.737 -3.404 -14.301 1.00 96.00 180 ARG A CA 1
ATOM 1402 C C . ARG A 1 180 ? 0.076 -2.481 -13.273 1.00 96.00 180 ARG A C 1
ATOM 1404 O O . ARG A 1 180 ? 0.067 -2.790 -12.082 1.00 96.00 180 ARG A O 1
ATOM 1411 N N . GLU A 1 181 ? -0.435 -1.330 -13.705 1.00 95.94 181 GLU A N 1
ATOM 1412 C CA . GLU A 1 181 ? -1.192 -0.430 -12.829 1.00 95.94 181 GLU A CA 1
ATOM 1413 C C . GLU A 1 181 ? -2.540 -1.034 -12.424 1.00 95.94 181 GLU A C 1
ATOM 1415 O O . GLU A 1 181 ? -2.903 -0.951 -11.249 1.00 95.94 181 GLU A O 1
ATOM 1420 N N . LEU A 1 182 ? -3.243 -1.685 -13.354 1.00 97.44 182 LEU A N 1
ATOM 1421 C CA . LEU A 1 182 ? -4.497 -2.384 -13.078 1.00 97.44 182 LEU A CA 1
ATOM 1422 C C . LEU A 1 182 ? -4.304 -3.484 -12.027 1.00 97.44 182 LEU A C 1
ATOM 1424 O O . LEU A 1 182 ? -5.008 -3.476 -11.019 1.00 97.44 182 LEU A O 1
ATOM 1428 N N . ASP A 1 183 ? -3.296 -4.344 -12.195 1.00 97.44 183 ASP A N 1
ATOM 1429 C CA . ASP A 1 183 ? -2.978 -5.419 -11.243 1.00 97.44 183 ASP A CA 1
ATOM 1430 C C . ASP A 1 183 ? -2.742 -4.871 -9.825 1.00 97.44 183 ASP A C 1
ATOM 1432 O O . ASP A 1 183 ? -3.175 -5.439 -8.816 1.00 97.44 183 ASP A O 1
ATOM 1436 N N . LYS A 1 184 ? -2.074 -3.714 -9.732 1.00 97.25 184 LYS A N 1
ATOM 1437 C CA . LYS A 1 184 ? -1.828 -3.041 -8.456 1.00 97.25 184 LYS A CA 1
ATOM 1438 C C . LYS A 1 184 ? -3.128 -2.554 -7.812 1.00 97.25 184 LYS A C 1
ATOM 1440 O O . LYS A 1 184 ? -3.297 -2.715 -6.602 1.00 97.25 184 LYS A O 1
ATOM 1445 N N . VAL A 1 185 ? -4.032 -1.964 -8.593 1.00 97.31 185 VAL A N 1
ATOM 1446 C CA . VAL A 1 185 ? -5.337 -1.491 -8.105 1.00 97.31 185 VAL A CA 1
ATOM 1447 C C . VAL A 1 185 ? -6.207 -2.663 -7.656 1.00 97.31 185 VAL A C 1
ATOM 1449 O O . VAL A 1 185 ? -6.803 -2.599 -6.581 1.00 97.31 185 VAL A O 1
ATOM 1452 N N . GLU A 1 186 ? -6.242 -3.757 -8.415 1.00 97.31 186 GLU A N 1
ATOM 1453 C CA . GLU A 1 186 ? -6.993 -4.960 -8.044 1.00 97.31 186 GLU A CA 1
ATOM 1454 C C . GLU A 1 186 ? -6.507 -5.551 -6.715 1.00 97.31 186 GLU A C 1
ATOM 1456 O O . GLU A 1 186 ? -7.317 -5.888 -5.846 1.00 97.31 186 GLU A O 1
ATOM 1461 N N . SER A 1 187 ? -5.188 -5.600 -6.502 1.00 97.00 187 SER A N 1
ATOM 1462 C CA . SER A 1 187 ? -4.617 -6.036 -5.225 1.00 97.00 187 SER A CA 1
ATOM 1463 C C . SER A 1 187 ? -5.050 -5.140 -4.059 1.00 97.00 187 SER A C 1
ATOM 1465 O O . SER A 1 187 ? -5.384 -5.650 -2.988 1.00 97.00 187 SER A O 1
ATOM 1467 N N . GLN A 1 188 ? -5.071 -3.818 -4.251 1.00 96.44 188 GLN A N 1
ATOM 1468 C CA . GLN A 1 188 ? -5.499 -2.867 -3.217 1.00 96.44 188 GLN A CA 1
ATOM 1469 C C . GLN A 1 188 ? -6.993 -2.988 -2.902 1.00 96.44 188 GLN A C 1
ATOM 1471 O O . GLN A 1 188 ? -7.387 -2.948 -1.736 1.00 96.44 188 GLN A O 1
ATOM 1476 N N . LEU A 1 189 ? -7.834 -3.179 -3.922 1.00 97.62 189 LEU A N 1
ATOM 1477 C CA . LEU A 1 189 ? -9.267 -3.408 -3.735 1.00 97.62 189 LEU A CA 1
ATOM 1478 C C . LEU A 1 189 ? -9.535 -4.688 -2.944 1.00 97.62 189 LEU A C 1
ATOM 1480 O O . LEU A 1 189 ? -10.399 -4.700 -2.066 1.00 97.62 189 LEU A O 1
ATOM 1484 N N . LYS A 1 190 ? -8.776 -5.754 -3.215 1.00 97.06 190 LYS A N 1
ATOM 1485 C CA . LYS A 1 190 ? -8.882 -7.011 -2.471 1.00 97.06 190 LYS A CA 1
ATOM 1486 C C . LYS A 1 190 ? -8.554 -6.820 -0.988 1.00 97.06 190 LYS A C 1
ATOM 1488 O O . LYS A 1 190 ? -9.293 -7.311 -0.138 1.00 97.06 190 LYS A O 1
ATOM 1493 N N . GLU A 1 191 ? -7.490 -6.085 -0.676 1.00 97.00 191 GLU A N 1
ATOM 1494 C CA . GLU A 1 191 ? -7.106 -5.765 0.704 1.00 97.00 191 GLU A CA 1
ATOM 1495 C C . GLU A 1 191 ? -8.175 -4.921 1.415 1.00 97.00 191 GLU A C 1
ATOM 1497 O O . GLU A 1 191 ? -8.613 -5.263 2.515 1.00 97.00 191 GLU A O 1
ATOM 1502 N N . ALA A 1 192 ? -8.678 -3.874 0.754 1.00 97.19 192 ALA A N 1
ATOM 1503 C CA . ALA A 1 192 ? -9.766 -3.055 1.282 1.00 97.19 192 ALA A CA 1
ATOM 1504 C C . ALA A 1 192 ? -11.040 -3.881 1.539 1.00 97.19 192 ALA A C 1
ATOM 1506 O O . ALA A 1 192 ? -11.709 -3.692 2.557 1.00 97.19 192 ALA A O 1
ATOM 1507 N N . GLY A 1 193 ? -11.352 -4.834 0.655 1.00 97.56 193 GLY A N 1
ATOM 1508 C CA . GLY A 1 193 ? -12.462 -5.770 0.825 1.00 97.56 193 GLY A CA 1
ATOM 1509 C C . GLY A 1 193 ? -12.337 -6.613 2.096 1.00 97.56 193 GLY A C 1
ATOM 1510 O O . GLY A 1 193 ? -13.311 -6.739 2.839 1.00 97.56 193 GLY A O 1
ATOM 1511 N N . ILE A 1 194 ? -11.139 -7.125 2.399 1.00 97.50 194 ILE A N 1
ATOM 1512 C CA . ILE A 1 194 ? -10.876 -7.889 3.631 1.00 97.50 194 ILE A CA 1
ATOM 1513 C C . ILE A 1 194 ? -11.150 -7.018 4.864 1.00 97.50 194 ILE A C 1
ATOM 1515 O O . ILE A 1 194 ? -11.929 -7.413 5.734 1.00 97.50 194 ILE A O 1
ATOM 1519 N N . ILE A 1 195 ? -10.606 -5.799 4.901 1.00 96.94 195 ILE A N 1
ATOM 1520 C CA . ILE A 1 195 ? -10.801 -4.867 6.024 1.00 96.94 195 ILE A CA 1
ATOM 1521 C C . ILE A 1 195 ? -12.288 -4.540 6.217 1.00 96.94 195 ILE A C 1
ATOM 1523 O O . ILE A 1 195 ? -12.784 -4.523 7.344 1.00 96.94 195 ILE A O 1
ATOM 1527 N N . LEU A 1 196 ? -13.030 -4.308 5.131 1.00 97.50 196 LEU A N 1
ATOM 1528 C CA . LEU A 1 196 ? -14.468 -4.044 5.208 1.00 97.50 196 LEU A CA 1
ATOM 1529 C C . LEU A 1 196 ? -15.235 -5.229 5.803 1.00 97.50 196 LEU A C 1
ATOM 1531 O O . LEU A 1 196 ? -16.107 -5.024 6.651 1.00 97.50 196 LEU A O 1
ATOM 1535 N N . THR A 1 197 ? -14.902 -6.4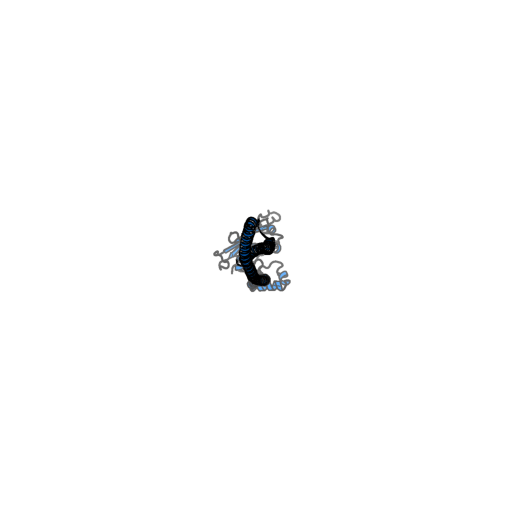62 5.411 1.00 97.44 197 THR A N 1
ATOM 1536 C CA . THR A 1 197 ? -15.551 -7.656 5.975 1.00 97.44 197 THR A CA 1
ATOM 1537 C C . THR A 1 197 ? -15.264 -7.819 7.468 1.00 97.44 197 THR A C 1
ATOM 1539 O O . THR A 1 197 ? -16.196 -8.053 8.245 1.00 97.44 197 THR A O 1
ATOM 1542 N N . GLU A 1 198 ? -14.024 -7.594 7.901 1.00 96.50 198 GLU A N 1
ATOM 1543 C CA . GLU A 1 198 ? -13.640 -7.621 9.315 1.00 96.50 198 GLU A CA 1
ATOM 1544 C C . GLU A 1 198 ? -14.402 -6.555 10.117 1.00 96.50 198 GLU A C 1
ATOM 1546 O O . GLU A 1 198 ? -15.077 -6.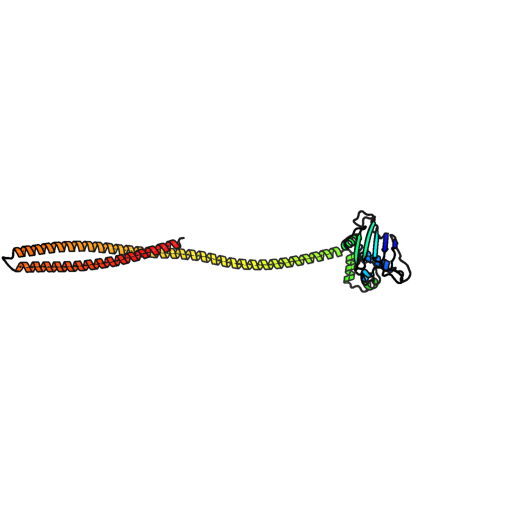867 11.100 1.00 96.50 198 GLU A O 1
ATOM 1551 N N . ARG A 1 199 ? -14.394 -5.299 9.648 1.00 96.69 199 ARG A N 1
ATOM 1552 C CA . ARG A 1 199 ? -15.106 -4.191 10.305 1.00 96.69 199 ARG A CA 1
ATOM 1553 C C . ARG A 1 199 ? -16.609 -4.422 10.372 1.00 96.69 199 ARG A C 1
ATOM 1555 O O . ARG A 1 199 ? -17.224 -4.090 11.382 1.00 96.69 199 ARG A O 1
ATOM 1562 N N . SER A 1 200 ? -17.200 -5.020 9.339 1.00 96.56 200 SER A N 1
ATOM 1563 C CA . SER A 1 200 ? -18.623 -5.371 9.348 1.00 96.56 200 SER A CA 1
ATOM 1564 C C . SER A 1 200 ? -18.960 -6.421 10.412 1.00 96.56 200 SER A C 1
ATOM 1566 O O . SER A 1 200 ? -20.027 -6.357 11.021 1.00 96.56 200 SER A O 1
ATOM 1568 N N . THR A 1 201 ? -18.044 -7.359 10.667 1.00 97.06 201 THR A N 1
ATOM 1569 C CA . THR A 1 201 ? -18.200 -8.390 11.701 1.00 97.06 201 THR A CA 1
ATOM 1570 C C . THR A 1 201 ? -18.087 -7.766 13.086 1.00 97.06 201 THR A C 1
ATOM 1572 O O . THR A 1 201 ? -18.990 -7.936 13.902 1.00 97.06 201 THR A O 1
ATOM 1575 N N . TYR A 1 202 ? -17.068 -6.931 13.300 1.00 96.38 202 TYR A N 1
ATOM 1576 C CA . TYR A 1 202 ? -16.894 -6.182 14.545 1.00 96.38 202 TYR A CA 1
ATOM 1577 C C . TYR A 1 202 ? -18.110 -5.303 14.876 1.00 96.38 202 TYR A C 1
ATOM 1579 O O . TYR A 1 202 ? -18.572 -5.258 16.012 1.00 96.38 202 TYR A O 1
ATOM 1587 N N . LEU A 1 203 ? -18.690 -4.635 13.873 1.00 97.31 203 LEU A N 1
ATOM 1588 C CA . LEU A 1 203 ? -19.881 -3.802 14.062 1.00 97.31 203 LEU A CA 1
ATOM 1589 C C . LEU A 1 203 ? -21.105 -4.630 14.489 1.00 97.31 203 LEU A C 1
ATOM 1591 O O . LEU A 1 203 ? -21.905 -4.164 15.300 1.00 97.31 203 LEU A O 1
ATOM 1595 N N . LYS A 1 204 ? -21.250 -5.864 13.985 1.00 96.69 204 LYS A N 1
ATOM 1596 C CA . LYS A 1 204 ? -22.321 -6.780 14.415 1.00 96.69 204 LYS A CA 1
ATOM 1597 C C . LYS A 1 204 ? -22.150 -7.216 15.869 1.00 96.69 204 LYS A C 1
ATOM 1599 O O . LYS A 1 204 ? -23.142 -7.245 16.594 1.00 96.69 204 LYS A O 1
ATOM 1604 N N . GLU A 1 205 ? -20.927 -7.530 16.291 1.00 96.81 205 GLU A N 1
ATOM 1605 C CA . GLU A 1 205 ? -20.631 -7.868 17.690 1.00 96.81 205 GLU A CA 1
ATOM 1606 C C . GLU A 1 205 ? -20.903 -6.678 18.611 1.00 96.81 205 GLU A C 1
ATOM 1608 O O . GLU A 1 205 ? -21.669 -6.801 19.562 1.00 96.81 205 GLU A O 1
ATOM 1613 N N . LEU A 1 206 ? -20.417 -5.490 18.247 1.00 97.00 206 LEU A N 1
ATOM 1614 C CA . LEU A 1 206 ? -20.638 -4.274 19.027 1.00 97.00 206 LEU A CA 1
ATOM 1615 C C . LEU A 1 206 ? -22.128 -3.923 19.163 1.00 97.00 206 LEU A C 1
ATOM 1617 O O . LEU A 1 206 ? -22.566 -3.437 20.204 1.00 97.00 206 LEU A O 1
ATOM 1621 N N . LYS A 1 207 ? -22.930 -4.187 18.123 1.00 96.81 207 LYS A N 1
ATOM 1622 C CA . LYS A 1 207 ? -24.386 -4.024 18.192 1.00 96.81 207 LYS A CA 1
ATOM 1623 C C . LYS A 1 207 ? -25.013 -4.981 19.209 1.00 96.81 207 LYS A C 1
ATOM 1625 O O . LYS A 1 207 ? -25.879 -4.565 19.971 1.00 96.81 207 LYS A O 1
ATOM 1630 N N . LYS A 1 208 ? -24.565 -6.238 19.246 1.00 96.94 208 LYS A N 1
ATOM 1631 C CA . LYS A 1 208 ? -25.036 -7.223 20.227 1.00 96.94 208 LYS A CA 1
ATOM 1632 C C . LYS A 1 208 ? -24.697 -6.786 21.654 1.00 96.94 208 LYS A C 1
ATOM 1634 O O . LYS A 1 208 ? -25.563 -6.864 22.524 1.00 96.94 208 LYS A O 1
ATOM 1639 N N . ASP A 1 209 ? -23.486 -6.285 21.875 1.00 95.81 209 ASP A N 1
ATOM 1640 C CA . ASP A 1 209 ? -23.056 -5.780 23.183 1.00 95.81 209 ASP A CA 1
ATOM 1641 C C . ASP A 1 209 ? -23.875 -4.555 23.609 1.00 95.81 209 ASP A C 1
ATOM 1643 O O . ASP A 1 209 ? -24.316 -4.458 24.756 1.00 95.81 209 ASP A O 1
ATOM 1647 N N . TYR A 1 210 ? -24.146 -3.643 22.670 1.00 97.19 210 TYR A N 1
ATOM 1648 C CA . TYR A 1 210 ? -25.024 -2.497 22.901 1.00 97.19 210 TYR A CA 1
ATOM 1649 C C . TYR A 1 210 ? -26.439 -2.931 23.303 1.00 97.19 210 TYR A C 1
ATOM 1651 O O . TYR A 1 210 ? -26.973 -2.432 24.296 1.00 97.19 210 TYR A O 1
ATOM 1659 N N . ASP A 1 211 ? -27.036 -3.876 22.572 1.00 96.69 211 ASP A N 1
ATOM 1660 C CA . ASP A 1 211 ? -28.386 -4.367 22.852 1.00 96.69 211 ASP A CA 1
ATOM 1661 C C . ASP A 1 211 ? -28.454 -5.023 24.245 1.00 96.69 211 ASP A C 1
ATOM 1663 O O . ASP A 1 211 ? -29.390 -4.767 25.007 1.00 96.69 211 ASP A O 1
ATOM 1667 N N . GLN A 1 212 ? -27.431 -5.798 24.628 1.00 96.19 212 GLN A N 1
ATOM 1668 C CA . GLN A 1 212 ? -27.323 -6.390 25.967 1.00 96.19 212 GLN A CA 1
ATOM 1669 C C . GLN A 1 212 ? -27.176 -5.334 27.069 1.00 96.19 212 GLN A C 1
ATOM 1671 O O . GLN A 1 212 ? -27.871 -5.405 28.084 1.00 96.19 212 GLN A O 1
ATOM 1676 N N . ALA A 1 213 ? -26.311 -4.336 26.878 1.00 95.62 213 ALA A N 1
ATOM 1677 C CA . ALA A 1 213 ? -26.121 -3.255 27.844 1.00 95.62 213 ALA A CA 1
ATOM 1678 C C . ALA A 1 213 ? -27.391 -2.402 28.009 1.00 95.62 213 ALA A C 1
ATOM 1680 O O . ALA A 1 213 ? -27.735 -1.994 29.121 1.00 95.62 213 ALA A O 1
ATOM 1681 N N . SER A 1 214 ? -28.117 -2.168 26.913 1.00 95.94 214 SER A N 1
ATOM 1682 C CA . SER A 1 214 ? -29.406 -1.474 26.921 1.00 95.94 214 SER A CA 1
ATOM 1683 C C . SER A 1 214 ? -30.453 -2.248 27.732 1.00 95.94 214 SER A C 1
ATOM 1685 O O . SER A 1 214 ? -31.054 -1.689 28.653 1.00 95.94 214 SER A O 1
ATOM 1687 N N . GLN A 1 215 ? -30.595 -3.556 27.478 1.00 95.69 215 GLN A N 1
ATOM 1688 C CA . GLN A 1 215 ? -31.486 -4.432 28.249 1.00 95.69 215 GLN A CA 1
ATOM 1689 C C . GLN A 1 215 ? -31.105 -4.482 29.731 1.00 95.69 215 GLN A C 1
ATOM 1691 O O . GLN A 1 215 ? -31.979 -4.386 30.591 1.00 95.69 215 GLN A O 1
ATOM 1696 N N . TYR A 1 216 ? -29.811 -4.587 30.047 1.00 96.00 216 TYR A N 1
ATOM 1697 C CA . TYR A 1 216 ? -29.331 -4.555 31.429 1.00 96.00 216 TYR A CA 1
ATOM 1698 C C . TYR A 1 216 ? -29.760 -3.266 32.135 1.00 96.00 216 TYR A C 1
ATOM 1700 O O . TYR A 1 216 ? -30.315 -3.323 33.229 1.00 96.00 216 TYR A O 1
ATOM 1708 N N . LYS A 1 217 ? -29.569 -2.107 31.494 1.00 94.50 217 LYS A N 1
ATOM 1709 C CA . LYS A 1 217 ? -29.924 -0.803 32.067 1.00 94.50 217 LYS A CA 1
ATOM 1710 C C . LYS A 1 217 ? -31.431 -0.665 32.306 1.00 94.50 217 LYS A C 1
ATOM 1712 O O . LYS A 1 217 ? -31.854 -0.087 33.309 1.00 94.50 217 LYS A O 1
ATOM 1717 N N . GLU A 1 218 ? -32.252 -1.205 31.408 1.00 94.75 218 GLU A N 1
ATOM 1718 C CA . GLU A 1 218 ? -33.705 -1.244 31.588 1.00 94.75 218 GLU A CA 1
ATOM 1719 C C . GLU A 1 218 ? -34.112 -2.168 32.747 1.00 94.75 218 GLU A C 1
ATOM 1721 O O . GLU A 1 218 ? -34.906 -1.781 33.609 1.00 94.75 218 GLU A O 1
ATOM 1726 N N . LEU A 1 219 ? -33.523 -3.364 32.821 1.00 95.00 219 LEU A N 1
ATOM 1727 C CA . LEU A 1 219 ? -33.756 -4.312 33.910 1.00 95.00 219 LEU A CA 1
ATOM 1728 C C . LEU A 1 219 ? -33.303 -3.755 35.262 1.00 95.00 219 LEU A C 1
ATOM 1730 O O . LEU A 1 219 ? -34.033 -3.882 36.241 1.00 95.00 219 LEU A O 1
ATOM 1734 N N . GLU A 1 220 ? -32.151 -3.094 35.328 1.00 93.75 220 GLU A N 1
ATOM 1735 C CA . GLU A 1 220 ? -31.636 -2.444 36.535 1.00 93.75 220 GLU A CA 1
ATOM 1736 C C . GLU A 1 220 ? -32.591 -1.351 37.028 1.00 93.75 220 GLU A C 1
ATOM 1738 O O . GLU A 1 220 ? -32.949 -1.316 38.210 1.00 93.75 220 GLU A O 1
ATOM 1743 N N . LYS A 1 221 ? -33.109 -0.523 36.112 1.00 93.06 221 LYS A N 1
ATOM 1744 C CA . LYS A 1 221 ? -34.140 0.473 36.427 1.00 93.06 221 LYS A CA 1
ATOM 1745 C C . LYS A 1 221 ? -35.407 -0.182 36.987 1.00 93.06 221 LYS A C 1
ATOM 1747 O O . LYS A 1 221 ? -35.962 0.302 37.977 1.00 93.06 221 LYS A O 1
ATOM 1752 N N . ASN A 1 222 ? -35.850 -1.291 36.396 1.00 93.31 222 ASN A N 1
ATOM 1753 C CA . ASN A 1 222 ? -37.016 -2.041 36.867 1.00 93.31 222 ASN A CA 1
ATOM 1754 C C . ASN A 1 222 ? -36.776 -2.678 38.244 1.00 93.31 222 ASN A C 1
ATOM 1756 O O . ASN A 1 222 ? -37.646 -2.608 39.113 1.00 93.31 222 ASN A O 1
ATOM 1760 N N . ILE A 1 223 ? -35.589 -3.242 38.485 1.00 92.81 223 ILE A N 1
ATOM 1761 C CA . ILE A 1 223 ? -35.191 -3.795 39.785 1.00 92.81 223 ILE A CA 1
ATOM 1762 C C . ILE A 1 223 ? -35.197 -2.700 40.851 1.00 92.81 223 ILE A C 1
ATOM 1764 O O . ILE A 1 223 ? -35.770 -2.907 41.920 1.00 92.81 223 ILE A O 1
ATOM 1768 N N . ASN A 1 224 ? -34.608 -1.536 40.572 1.00 88.31 224 ASN A N 1
ATOM 1769 C CA . ASN A 1 224 ? -34.569 -0.424 41.523 1.00 88.31 224 ASN A CA 1
ATOM 1770 C C . ASN A 1 224 ? -35.976 0.096 41.833 1.00 88.31 224 ASN A C 1
ATOM 1772 O O . ASN A 1 224 ? -36.320 0.267 43.004 1.00 88.31 224 ASN A O 1
ATOM 1776 N N . ARG A 1 225 ? -36.836 0.232 40.814 1.00 89.62 225 ARG A N 1
ATOM 1777 C CA . ARG A 1 225 ? -38.250 0.588 41.000 1.00 89.62 225 ARG A CA 1
ATOM 1778 C C . ARG A 1 225 ? -38.985 -0.429 41.876 1.00 89.62 225 ARG A C 1
ATOM 1780 O O . ARG A 1 225 ? -39.647 -0.036 42.834 1.00 89.62 225 ARG A O 1
ATOM 1787 N N . ASN A 1 226 ? -38.841 -1.722 41.590 1.00 91.62 226 ASN A N 1
ATOM 1788 C CA . ASN A 1 226 ? -39.499 -2.785 42.352 1.00 91.62 226 ASN A CA 1
ATOM 1789 C C . ASN A 1 226 ? -38.978 -2.865 43.793 1.00 91.62 226 ASN A C 1
ATOM 1791 O O . ASN A 1 226 ? -39.774 -3.028 44.716 1.00 91.62 226 ASN A O 1
ATOM 1795 N N . LYS A 1 227 ? -37.668 -2.691 44.012 1.00 90.06 227 LYS A N 1
ATOM 1796 C CA . LYS A 1 227 ? -37.074 -2.594 45.356 1.00 90.06 227 LYS A CA 1
ATOM 1797 C C . LYS A 1 227 ? -37.637 -1.403 46.127 1.00 90.06 227 LYS A C 1
ATOM 1799 O O . LYS A 1 227 ? -38.019 -1.572 47.281 1.00 90.06 227 LYS A O 1
ATOM 1804 N N . ALA A 1 228 ? -37.741 -0.233 45.496 1.00 86.31 228 ALA A N 1
ATOM 1805 C CA . ALA A 1 228 ? -38.340 0.947 46.113 1.00 86.31 228 ALA A CA 1
ATOM 1806 C C . ALA A 1 228 ? -39.815 0.705 46.481 1.00 86.31 228 ALA A C 1
ATOM 1808 O O . ALA A 1 228 ? -40.227 1.008 47.599 1.00 86.31 228 ALA A O 1
ATOM 1809 N N . THR A 1 229 ? -40.598 0.085 45.588 1.00 89.00 229 THR A N 1
ATOM 1810 C CA . THR A 1 229 ? -41.990 -0.303 45.877 1.00 89.00 229 THR A CA 1
ATOM 1811 C C . THR A 1 229 ? -42.078 -1.294 47.041 1.00 89.00 229 THR A C 1
ATOM 1813 O O . THR A 1 229 ? -42.891 -1.111 47.944 1.00 89.00 229 THR A O 1
ATOM 1816 N N . PHE A 1 230 ? -41.228 -2.321 47.064 1.00 89.56 230 PHE A N 1
ATOM 1817 C CA . PHE A 1 230 ? -41.202 -3.318 48.134 1.00 89.56 230 PHE A CA 1
ATOM 1818 C C . PHE A 1 230 ? -40.838 -2.710 49.493 1.00 89.56 230 PHE A C 1
ATOM 1820 O O . PHE A 1 230 ? -41.503 -2.995 50.489 1.00 89.56 230 PHE A O 1
ATOM 1827 N N . LEU A 1 231 ? -39.817 -1.848 49.536 1.00 87.31 231 LEU A N 1
ATOM 1828 C CA . LEU A 1 231 ? -39.434 -1.135 50.754 1.00 87.31 231 LEU A CA 1
ATOM 1829 C C . LEU A 1 231 ? -40.563 -0.232 51.244 1.00 87.31 231 LEU A C 1
ATOM 1831 O O . LEU A 1 231 ? -40.887 -0.280 52.424 1.00 87.31 231 LEU A O 1
ATOM 1835 N N . HIS A 1 232 ? -41.218 0.510 50.348 1.00 87.56 232 HIS A N 1
ATOM 1836 C CA . HIS A 1 232 ? -42.359 1.346 50.712 1.00 87.56 232 HIS A CA 1
ATOM 1837 C C . HIS A 1 232 ? -43.500 0.529 51.342 1.00 87.56 232 HIS A C 1
ATOM 1839 O O . HIS A 1 232 ? -44.032 0.906 52.385 1.00 87.56 232 HIS A O 1
ATOM 1845 N N . LEU A 1 233 ? -43.838 -0.629 50.761 1.00 89.25 233 LEU A N 1
ATOM 1846 C CA . LEU A 1 233 ? -44.844 -1.533 51.327 1.00 89.25 233 LEU A CA 1
ATOM 1847 C C . LEU A 1 233 ? -44.428 -2.078 52.703 1.00 89.25 233 LEU A C 1
ATOM 1849 O O . LEU A 1 233 ? -45.266 -2.151 53.603 1.00 89.25 233 LEU A O 1
ATOM 1853 N N . GLN A 1 234 ? -43.153 -2.433 52.894 1.00 88.31 234 GLN A N 1
ATOM 1854 C CA . GLN A 1 234 ? -42.651 -2.862 54.204 1.00 88.31 234 GLN A CA 1
ATOM 1855 C C . GLN A 1 234 ? -42.702 -1.745 55.249 1.00 88.31 234 GLN A C 1
ATOM 1857 O O . GLN A 1 234 ? -43.109 -2.008 56.381 1.00 88.31 234 GLN A O 1
ATOM 1862 N N . THR A 1 235 ? -42.291 -0.526 54.889 1.00 88.06 235 THR A N 1
ATOM 1863 C CA . THR A 1 235 ? -42.360 0.651 55.765 1.00 88.06 235 THR A CA 1
ATOM 1864 C C . THR A 1 235 ? -43.802 0.869 56.204 1.00 88.06 235 THR A C 1
ATOM 1866 O O . THR A 1 235 ? -44.067 0.850 57.403 1.00 88.06 235 THR A O 1
ATOM 1869 N N . LYS A 1 236 ? -44.750 0.900 55.260 1.00 89.75 236 LYS A N 1
ATOM 1870 C CA . LYS A 1 236 ? -46.178 1.058 55.562 1.00 89.75 236 LYS A CA 1
ATOM 1871 C C . LYS A 1 236 ? -46.705 -0.017 56.520 1.00 89.75 236 LYS A C 1
ATOM 1873 O O . LYS A 1 236 ? -47.338 0.295 57.521 1.00 89.75 236 LYS A O 1
ATOM 1878 N N . GLN A 1 237 ? -46.379 -1.291 56.284 1.00 89.62 237 GLN A N 1
ATOM 1879 C CA . GLN A 1 237 ? -46.775 -2.374 57.197 1.00 89.62 237 GLN A CA 1
ATOM 1880 C C . GLN A 1 237 ? -46.184 -2.219 58.607 1.00 89.62 237 GLN A C 1
ATOM 1882 O O . GLN A 1 237 ? -46.819 -2.600 59.595 1.00 89.62 237 GLN A O 1
ATOM 1887 N N . LYS A 1 238 ? -44.948 -1.719 58.724 1.00 86.31 238 LYS A N 1
ATOM 1888 C CA . LYS A 1 238 ? -44.315 -1.454 60.022 1.00 86.31 238 LYS A CA 1
ATOM 1889 C C . LYS A 1 238 ? -44.937 -0.241 60.712 1.00 86.31 238 LYS A C 1
ATOM 1891 O O . LYS A 1 238 ? -45.135 -0.310 61.922 1.00 86.31 238 LYS A O 1
ATOM 1896 N N . GLU A 1 239 ? -45.274 0.815 59.975 1.00 87.81 239 GLU A N 1
ATOM 1897 C CA . GLU A 1 239 ? -45.999 1.986 60.486 1.00 87.81 239 GLU A CA 1
ATOM 1898 C C . GLU A 1 239 ? -47.376 1.595 61.025 1.00 87.81 239 GLU A C 1
ATOM 1900 O O . GLU A 1 239 ? -47.709 1.939 62.157 1.00 87.81 239 GLU A O 1
ATOM 1905 N N . ASP A 1 240 ? -48.135 0.785 60.282 1.00 90.38 240 ASP A N 1
ATOM 1906 C CA . ASP A 1 240 ? -49.439 0.280 60.725 1.00 90.38 240 ASP A CA 1
ATOM 1907 C C . ASP A 1 240 ? -49.309 -0.523 62.033 1.00 90.38 240 ASP A C 1
ATOM 1909 O O . ASP A 1 240 ? -50.068 -0.328 62.986 1.00 90.38 240 ASP A O 1
ATOM 1913 N N . LYS A 1 241 ? -48.296 -1.397 62.130 1.00 87.75 241 LYS A N 1
ATOM 1914 C CA . LYS A 1 241 ? -47.994 -2.138 63.369 1.00 87.75 241 LYS A CA 1
ATOM 1915 C C . LYS A 1 241 ? -47.598 -1.211 64.516 1.00 87.75 241 LYS A C 1
ATOM 1917 O O . LYS A 1 241 ? -48.029 -1.441 65.644 1.00 87.75 241 LYS A O 1
ATOM 1922 N N . LEU A 1 242 ? -46.789 -0.190 64.246 1.00 88.62 242 LEU A N 1
ATOM 1923 C CA . LEU A 1 242 ? -46.364 0.790 65.242 1.00 88.62 242 LEU A CA 1
ATOM 1924 C C . LEU A 1 242 ? -47.568 1.561 65.794 1.00 88.62 242 LEU A C 1
ATOM 1926 O O . LEU A 1 242 ? -47.718 1.659 67.009 1.00 88.62 242 LEU A O 1
ATOM 1930 N N . ASN A 1 243 ? -48.456 2.031 64.918 1.00 89.31 243 ASN A N 1
ATOM 1931 C CA . ASN A 1 243 ? -49.681 2.732 65.296 1.00 89.31 243 ASN A CA 1
ATOM 1932 C C . ASN A 1 243 ? -50.593 1.849 66.159 1.00 89.31 243 ASN A C 1
ATOM 1934 O O . ASN A 1 243 ? -51.090 2.298 67.193 1.00 89.31 243 ASN A O 1
ATOM 1938 N N . ASN A 1 244 ? -50.736 0.569 65.802 1.00 89.44 244 ASN A N 1
ATOM 1939 C CA . ASN A 1 244 ? -51.480 -0.396 66.611 1.00 89.44 244 ASN A CA 1
ATOM 1940 C C . ASN A 1 244 ? -50.864 -0.575 68.009 1.00 89.44 244 ASN A C 1
ATOM 1942 O O . ASN A 1 244 ? -51.587 -0.532 69.004 1.00 89.44 244 ASN A O 1
ATOM 1946 N N . VAL A 1 245 ? -49.539 -0.720 68.116 1.00 85.69 245 VAL A N 1
ATOM 1947 C CA . VAL A 1 245 ? -48.854 -0.845 69.417 1.00 85.69 245 VAL A CA 1
ATOM 1948 C C . VAL A 1 245 ? -49.008 0.425 70.258 1.00 85.69 245 VAL A C 1
ATOM 1950 O O . VAL A 1 245 ? -49.324 0.331 71.442 1.00 85.69 245 VAL A O 1
ATOM 1953 N N . ILE A 1 246 ? -48.865 1.608 69.657 1.00 86.31 246 ILE A N 1
ATOM 1954 C CA . ILE A 1 246 ? -49.080 2.892 70.342 1.00 86.31 246 ILE A CA 1
ATOM 1955 C C . ILE A 1 246 ? -50.519 2.988 70.870 1.00 86.31 246 ILE A C 1
ATOM 1957 O O . ILE A 1 246 ? -50.731 3.401 72.010 1.00 86.31 246 ILE A O 1
ATOM 1961 N N . SER A 1 247 ? -51.511 2.558 70.083 1.00 88.75 247 SER A N 1
ATOM 1962 C CA . SER A 1 247 ? -52.911 2.546 70.523 1.00 88.75 247 SER A CA 1
ATOM 1963 C C . SER A 1 247 ? -53.141 1.633 71.738 1.00 88.75 247 SER A C 1
ATOM 1965 O O . SER A 1 247 ? -53.863 2.010 72.664 1.00 88.75 247 SER A O 1
ATOM 1967 N N . LEU A 1 248 ? -52.475 0.470 71.781 1.00 85.94 248 LEU A N 1
ATOM 1968 C CA . LEU A 1 248 ? -52.530 -0.468 72.906 1.00 85.94 248 LEU A CA 1
ATOM 1969 C C . LEU A 1 248 ? -51.875 0.118 74.159 1.00 85.94 248 LEU A C 1
ATOM 1971 O O . LEU A 1 248 ? -52.455 0.035 75.239 1.00 85.94 248 LEU A O 1
ATOM 1975 N N . ILE A 1 249 ? -50.716 0.769 74.012 1.00 84.62 249 ILE A N 1
ATOM 1976 C CA . ILE A 1 249 ? -50.043 1.470 75.115 1.00 84.62 249 ILE A CA 1
ATOM 1977 C C . ILE A 1 249 ? -50.968 2.540 75.700 1.00 84.62 249 ILE A C 1
ATOM 1979 O O . ILE A 1 249 ? -51.175 2.566 76.910 1.00 84.62 249 ILE A O 1
ATOM 1983 N N . ASN A 1 250 ? -51.581 3.376 74.856 1.00 87.06 250 ASN A N 1
ATOM 1984 C CA . ASN A 1 250 ? -52.506 4.417 75.311 1.00 87.06 250 ASN A CA 1
ATOM 1985 C C . ASN A 1 250 ? -53.709 3.824 76.058 1.00 87.06 250 ASN A C 1
ATOM 1987 O O . ASN A 1 250 ? -54.098 4.333 77.110 1.00 87.06 250 ASN A O 1
ATOM 1991 N N . LYS A 1 251 ? -54.274 2.716 75.562 1.00 88.56 251 LYS A N 1
ATOM 1992 C CA . LYS A 1 251 ? -55.376 2.011 76.231 1.00 88.56 251 LYS A CA 1
ATOM 1993 C C . LYS A 1 251 ? -54.958 1.464 77.599 1.00 88.56 251 LYS A C 1
ATOM 1995 O O . LYS A 1 251 ? -55.683 1.662 78.575 1.00 88.56 251 LYS A O 1
ATOM 2000 N N . ASN A 1 252 ? -53.793 0.826 77.690 1.00 82.19 252 ASN A N 1
ATOM 2001 C CA . ASN A 1 252 ? -53.274 0.292 78.949 1.00 82.19 252 ASN A CA 1
ATOM 2002 C C . ASN A 1 252 ? -52.930 1.417 79.936 1.00 82.19 252 ASN A C 1
ATOM 2004 O O . ASN A 1 252 ? -53.199 1.286 81.127 1.00 82.19 252 ASN A O 1
ATOM 2008 N N . GLN A 1 253 ? -52.429 2.559 79.457 1.00 82.94 253 GLN A N 1
ATOM 2009 C CA . GLN A 1 253 ? -52.161 3.728 80.294 1.00 82.94 253 GLN A CA 1
ATOM 2010 C C . GLN A 1 253 ? -53.450 4.310 80.896 1.00 82.94 253 GLN A C 1
ATOM 2012 O O . GLN A 1 253 ? -53.486 4.636 82.082 1.00 82.94 253 GLN A O 1
ATOM 2017 N N . LEU A 1 254 ? -54.531 4.389 80.110 1.00 87.56 254 LEU A N 1
ATOM 2018 C CA . LEU A 1 254 ? -55.850 4.788 80.616 1.00 87.56 254 LEU A CA 1
ATOM 2019 C C . LEU A 1 254 ? -56.363 3.812 81.684 1.00 87.56 254 LEU A C 1
ATOM 2021 O O . LEU A 1 254 ? -56.877 4.244 82.717 1.00 87.56 254 LEU A O 1
ATOM 2025 N N . GLN A 1 255 ? -56.182 2.504 81.474 1.00 81.69 255 GLN A N 1
ATOM 2026 C CA . GLN A 1 255 ? -56.536 1.494 82.474 1.00 81.69 255 GLN A CA 1
ATOM 2027 C C . GLN A 1 255 ? -55.716 1.649 83.757 1.00 81.69 255 GLN A C 1
ATOM 2029 O O . GLN A 1 255 ? -56.298 1.634 84.840 1.00 81.69 255 GLN A O 1
ATOM 2034 N N . ILE A 1 256 ? -54.403 1.867 83.653 1.00 80.44 256 ILE A N 1
ATOM 2035 C CA . ILE A 1 256 ? -53.539 2.128 84.808 1.00 80.44 256 ILE A CA 1
ATOM 2036 C C . ILE A 1 256 ? -54.024 3.351 85.584 1.00 80.44 256 ILE A C 1
ATOM 2038 O O . ILE A 1 256 ? -54.168 3.270 86.799 1.00 80.44 256 ILE A O 1
ATOM 2042 N N . ASN A 1 257 ? -54.333 4.455 84.902 1.00 83.75 257 ASN A N 1
ATOM 2043 C CA . ASN A 1 257 ? -54.840 5.662 85.554 1.00 83.75 257 ASN A CA 1
ATOM 2044 C C . ASN A 1 257 ? -56.147 5.386 86.318 1.00 83.75 257 ASN A C 1
ATOM 2046 O O . ASN A 1 257 ? -56.298 5.838 87.450 1.00 83.75 257 ASN A O 1
ATOM 2050 N N . SER A 1 258 ? -57.052 4.585 85.742 1.00 83.31 258 SER A N 1
ATOM 2051 C CA . SER A 1 258 ? -58.303 4.183 86.403 1.00 83.31 258 SER A CA 1
ATOM 2052 C C . SER A 1 258 ? -58.098 3.238 87.596 1.00 83.31 258 SER A C 1
ATOM 2054 O O . SER A 1 258 ? -58.849 3.281 88.568 1.00 83.31 258 SER A O 1
ATOM 2056 N N . ILE A 1 259 ? -57.084 2.369 87.544 1.00 79.50 259 ILE A N 1
ATOM 2057 C CA . ILE A 1 259 ? -56.730 1.488 88.662 1.00 79.50 259 ILE A CA 1
ATOM 2058 C C . ILE A 1 259 ? -56.069 2.314 89.764 1.00 79.50 259 ILE A C 1
ATOM 2060 O O . ILE A 1 259 ? -56.416 2.145 90.924 1.00 79.50 259 ILE A O 1
ATOM 2064 N N . ASN A 1 260 ? -55.194 3.258 89.417 1.00 79.12 260 ASN A N 1
ATOM 2065 C CA . ASN A 1 260 ? -54.573 4.170 90.374 1.00 79.12 260 ASN A CA 1
ATOM 2066 C C . ASN A 1 260 ? -55.606 5.006 91.129 1.00 79.12 260 ASN A C 1
ATOM 2068 O O . ASN A 1 260 ? -55.502 5.125 92.347 1.00 79.12 260 ASN A O 1
ATOM 2072 N N . SER A 1 261 ? -56.627 5.537 90.447 1.00 81.56 261 SER A N 1
ATOM 2073 C CA . SER A 1 261 ? -57.704 6.261 91.131 1.00 81.56 261 SER A CA 1
ATOM 2074 C C . SER A 1 261 ? -58.475 5.352 92.092 1.00 81.56 261 SER A C 1
ATOM 2076 O O . SER A 1 261 ? -58.742 5.755 93.219 1.00 81.56 261 SER A O 1
ATOM 2078 N N . LYS A 1 262 ? -58.764 4.103 91.693 1.00 79.50 262 LYS A N 1
ATOM 2079 C CA . LYS A 1 262 ? -59.414 3.109 92.567 1.00 79.50 262 LYS A CA 1
ATOM 2080 C C . LYS A 1 262 ? -58.550 2.726 93.765 1.00 79.50 262 LYS A C 1
ATOM 2082 O O . LYS A 1 262 ? -59.059 2.648 94.872 1.00 79.50 262 LYS A O 1
ATOM 2087 N N . VAL A 1 263 ? -57.252 2.506 93.561 1.00 76.88 263 VAL A N 1
ATOM 2088 C CA . VAL A 1 263 ? -56.305 2.193 94.640 1.00 76.88 263 VAL A CA 1
ATOM 2089 C C . VAL A 1 263 ? -56.212 3.362 95.614 1.00 76.88 263 VAL A C 1
ATOM 2091 O O . VAL A 1 263 ? -56.262 3.129 96.814 1.00 76.88 263 VAL A O 1
ATOM 2094 N N . SER A 1 264 ? -56.138 4.603 95.125 1.00 79.44 264 SER A N 1
ATOM 2095 C CA . SER A 1 264 ? -56.112 5.794 95.983 1.00 79.44 264 SER A CA 1
ATOM 2096 C C . SER A 1 264 ? -57.400 5.943 96.795 1.00 79.44 264 SER A C 1
ATOM 2098 O O . SER A 1 264 ? -57.334 6.289 97.970 1.00 79.44 264 SER A O 1
ATOM 2100 N N . GLN A 1 265 ? -58.555 5.655 96.191 1.00 81.19 265 GLN A N 1
ATOM 2101 C CA . GLN A 1 265 ? -59.844 5.681 96.879 1.00 81.19 265 GLN A CA 1
ATOM 2102 C C . GLN A 1 265 ? -59.924 4.590 97.955 1.00 81.19 265 GLN A C 1
ATOM 2104 O O . GLN A 1 265 ? -60.179 4.896 99.111 1.00 81.19 265 GLN A O 1
ATOM 2109 N N . LEU A 1 266 ? -59.570 3.345 97.619 1.00 75.94 266 LEU A N 1
ATOM 2110 C CA . LEU A 1 266 ? -59.510 2.239 98.581 1.00 75.94 266 LEU A CA 1
ATOM 2111 C C . LEU A 1 266 ? -58.502 2.493 99.709 1.00 75.94 266 LEU A C 1
ATOM 2113 O O . LEU A 1 266 ? -58.732 2.087 100.841 1.00 75.94 266 LEU A O 1
ATOM 2117 N N . GLN A 1 267 ? -57.377 3.155 99.422 1.00 76.00 267 GLN A N 1
ATOM 2118 C CA . GLN A 1 267 ? -56.416 3.570 100.446 1.00 76.00 267 GLN A CA 1
ATOM 2119 C C . GLN A 1 267 ? -57.016 4.606 101.396 1.00 76.00 267 GLN A C 1
ATOM 2121 O O . GLN A 1 267 ? -56.810 4.496 102.601 1.00 76.00 267 GLN A O 1
ATOM 2126 N N . GLN A 1 268 ? -57.755 5.582 100.866 1.00 79.06 268 GLN A N 1
ATOM 2127 C CA . GLN A 1 268 ? -58.444 6.590 101.666 1.00 79.06 268 GLN A CA 1
ATOM 2128 C C . GLN A 1 268 ? -59.548 5.961 102.527 1.00 79.06 268 GLN A C 1
ATOM 2130 O O . GLN A 1 268 ? -59.618 6.247 103.719 1.00 79.06 268 GLN A O 1
ATOM 2135 N N . ASP A 1 269 ? -60.343 5.054 101.956 1.00 76.00 269 ASP A N 1
ATOM 2136 C CA . ASP A 1 269 ? -61.390 4.318 102.670 1.00 76.00 269 ASP A CA 1
ATOM 2137 C C . ASP A 1 269 ? -60.795 3.433 103.773 1.00 76.00 269 ASP A C 1
ATOM 2139 O O . ASP A 1 269 ? -61.312 3.381 104.886 1.00 76.00 269 ASP A O 1
ATOM 2143 N N . LEU A 1 270 ? -59.666 2.774 103.500 1.00 74.25 270 LEU A N 1
ATOM 2144 C CA . LEU A 1 270 ? -58.962 1.934 104.468 1.00 74.25 270 LEU A CA 1
ATOM 2145 C C . LEU A 1 270 ? -58.342 2.760 105.600 1.00 74.25 270 LEU A C 1
ATOM 2147 O O . LEU A 1 270 ? -58.361 2.321 106.749 1.00 74.25 270 LEU A O 1
ATOM 2151 N N . GLU A 1 271 ? -57.810 3.946 105.306 1.00 76.38 271 GLU A N 1
ATOM 2152 C CA . GLU A 1 271 ? -57.304 4.864 106.329 1.00 76.38 271 GLU A CA 1
ATOM 2153 C C . GLU A 1 271 ? -58.450 5.425 107.183 1.00 76.38 271 GLU A C 1
ATOM 2155 O O . GLU A 1 271 ? 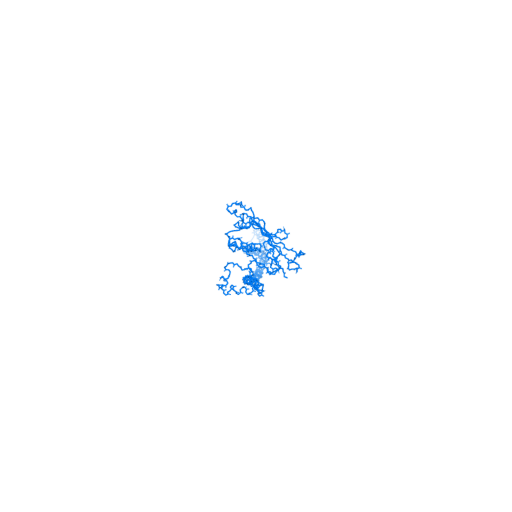-58.352 5.422 108.409 1.00 76.38 271 GLU A O 1
ATOM 2160 N N . GLY A 1 272 ? -59.575 5.794 106.560 1.00 76.38 272 GLY A N 1
ATOM 2161 C CA . GLY A 1 272 ? -60.796 6.201 107.258 1.00 76.38 272 GLY A CA 1
ATOM 2162 C C . GLY A 1 272 ? -61.343 5.094 108.160 1.00 76.38 272 GLY A C 1
ATOM 2163 O O . GLY A 1 272 ? -61.587 5.321 109.341 1.00 76.38 272 GLY A O 1
ATOM 2164 N N . LYS A 1 273 ? -61.431 3.857 107.658 1.00 73.38 273 LYS A N 1
ATOM 2165 C CA . LYS A 1 273 ? -61.863 2.693 108.445 1.00 73.38 273 LYS A CA 1
ATOM 2166 C C . LYS A 1 273 ? -60.889 2.343 109.562 1.00 73.38 273 LYS A C 1
ATOM 2168 O O . LYS A 1 273 ? -61.330 1.955 110.636 1.00 73.38 273 LYS A O 1
ATOM 2173 N N . LYS A 1 274 ? -59.577 2.503 109.363 1.00 71.06 274 LYS A N 1
ATOM 2174 C CA . LYS A 1 274 ? -58.585 2.361 110.442 1.00 71.06 274 LYS A CA 1
ATOM 2175 C C . LYS A 1 274 ? -58.748 3.425 111.520 1.00 71.06 274 LYS A C 1
ATOM 2177 O O . LYS A 1 274 ? -58.615 3.086 112.691 1.00 71.06 274 LYS A O 1
ATOM 2182 N N . GLN A 1 275 ? -59.027 4.671 111.140 1.00 72.25 275 GLN A N 1
ATOM 2183 C CA . GLN A 1 275 ? -59.304 5.753 112.083 1.00 72.25 275 GLN A CA 1
ATOM 2184 C C . GLN A 1 275 ? -60.611 5.510 112.842 1.00 72.25 275 GLN A C 1
ATOM 2186 O O . GLN A 1 275 ? -60.618 5.666 114.056 1.00 72.25 275 GLN A O 1
ATOM 2191 N N . GLU A 1 276 ? -61.671 5.029 112.183 1.00 69.19 276 GLU A N 1
ATOM 2192 C CA . GLU A 1 276 ? -62.890 4.557 112.859 1.00 69.19 276 GLU A CA 1
ATOM 2193 C C . GLU A 1 276 ? -62.574 3.422 113.840 1.00 69.19 276 GLU A C 1
ATOM 2195 O O . GLU A 1 276 ? -63.050 3.443 114.966 1.00 69.19 276 GLU A O 1
ATOM 2200 N N . LEU A 1 277 ? -61.720 2.466 113.462 1.00 63.12 277 LEU A N 1
ATOM 2201 C CA . LEU A 1 277 ? -61.279 1.366 114.330 1.00 63.12 277 LEU A CA 1
ATOM 2202 C C . LEU A 1 277 ? -60.445 1.863 115.522 1.00 63.12 277 LEU A C 1
ATOM 2204 O O . LEU A 1 277 ? -60.479 1.260 116.593 1.00 63.12 277 LEU A O 1
ATOM 2208 N N . GLN A 1 278 ? -59.681 2.940 115.343 1.00 64.88 278 GLN A N 1
ATOM 2209 C CA . GLN A 1 278 ? -58.872 3.559 116.390 1.00 64.88 278 GLN A CA 1
ATOM 2210 C C . GLN A 1 278 ? -59.732 4.411 117.336 1.00 64.88 278 GLN A C 1
ATOM 2212 O O . GLN A 1 278 ? -59.584 4.279 118.545 1.00 64.88 278 GLN A O 1
ATOM 2217 N N . GLY A 1 279 ? -60.692 5.176 116.809 1.00 63.34 279 GLY A N 1
ATOM 2218 C CA . GLY A 1 279 ? -61.689 5.907 117.596 1.00 63.34 279 GLY A CA 1
ATOM 2219 C C . GLY A 1 279 ? -62.638 4.973 118.351 1.00 63.34 279 GLY A C 1
ATOM 2220 O O . GLY A 1 279 ? -62.883 5.175 119.533 1.00 63.34 279 GLY A O 1
ATOM 2221 N N . LEU A 1 280 ? -63.075 3.871 117.731 1.00 57.88 280 LEU A N 1
ATOM 2222 C CA . LEU A 1 280 ? -63.818 2.813 118.420 1.00 57.88 280 LEU A CA 1
ATOM 2223 C C . LEU A 1 280 ? -62.966 2.147 119.493 1.00 57.88 280 LEU A C 1
ATOM 2225 O O . LEU A 1 280 ? -63.500 1.891 120.555 1.00 57.88 280 LEU A O 1
ATOM 2229 N N . LYS A 1 281 ? -61.665 1.899 119.281 1.00 55.41 281 LYS A N 1
ATOM 2230 C CA . LYS A 1 281 ? -60.767 1.409 120.347 1.00 55.41 281 LYS A CA 1
ATOM 2231 C C . LYS A 1 281 ? -60.669 2.375 121.531 1.00 55.41 281 LYS A C 1
ATOM 2233 O O . LYS A 1 281 ? -60.506 1.903 122.650 1.00 55.41 281 LYS A O 1
ATOM 2238 N N . GLU A 1 282 ? -60.773 3.680 121.290 1.00 57.78 282 GLU A N 1
ATOM 2239 C CA . GLU A 1 282 ? -60.821 4.705 122.339 1.00 57.78 282 GLU A CA 1
ATOM 2240 C C . GLU A 1 282 ? -62.208 4.781 123.018 1.00 57.78 282 GLU A C 1
ATOM 2242 O O . GLU A 1 282 ? -62.281 5.031 124.219 1.00 57.78 282 GLU A O 1
ATOM 2247 N N . GLU A 1 283 ? -63.305 4.474 122.313 1.00 53.38 283 GLU A N 1
ATOM 2248 C CA . GLU A 1 283 ? -64.661 4.359 122.890 1.00 53.38 283 GLU A CA 1
ATOM 2249 C C . GLU A 1 283 ? -64.955 2.982 123.547 1.00 53.38 283 GLU A C 1
ATOM 2251 O O . GLU A 1 283 ? -65.820 2.878 124.421 1.00 53.38 283 GLU A O 1
ATOM 2256 N N . LEU A 1 284 ? -64.222 1.915 123.193 1.00 48.50 284 LEU A N 1
ATOM 2257 C CA . LEU A 1 284 ? -64.430 0.515 123.618 1.00 48.50 284 LEU A CA 1
ATOM 2258 C C . LEU A 1 284 ? -63.685 0.093 124.892 1.00 48.50 284 LEU A C 1
ATOM 2260 O O . LEU A 1 284 ? -63.529 -1.100 125.145 1.00 48.50 284 LEU A O 1
ATOM 2264 N N . GLU A 1 285 ? -63.337 1.022 125.779 1.00 51.19 285 GLU A N 1
ATOM 2265 C CA . GLU A 1 285 ? -63.102 0.648 127.183 1.00 51.19 285 GLU A CA 1
ATOM 2266 C C . GLU A 1 285 ? -64.411 0.290 127.928 1.00 51.19 285 GLU A C 1
ATOM 2268 O O . GLU A 1 285 ? -64.352 -0.084 129.101 1.00 51.19 285 GLU A O 1
ATOM 2273 N N . LYS A 1 286 ? -65.605 0.366 127.292 1.00 49.34 286 LYS A N 1
ATOM 2274 C CA . LYS A 1 286 ? -66.893 0.145 127.994 1.00 49.34 286 LYS A CA 1
ATOM 2275 C C . LYS A 1 286 ? -67.992 -0.764 127.395 1.00 49.34 286 LYS A C 1
ATOM 2277 O O . LYS A 1 286 ? -68.914 -1.036 128.159 1.00 49.34 286 LYS A O 1
ATOM 2282 N N . SER A 1 287 ? -67.948 -1.340 126.178 1.00 45.12 287 SER A N 1
ATOM 2283 C CA . SER A 1 287 ? -68.876 -2.462 125.829 1.00 45.12 287 SER A CA 1
ATOM 2284 C C . SER A 1 287 ? -68.612 -3.209 124.500 1.00 45.12 287 SER A C 1
ATOM 2286 O O . SER A 1 287 ? -68.670 -2.588 123.446 1.00 45.12 287 SER A O 1
ATOM 2288 N N . GLY A 1 288 ? -68.524 -4.551 124.550 1.00 49.75 288 GLY A N 1
ATOM 2289 C CA . GLY A 1 288 ? -69.054 -5.501 123.541 1.00 49.75 288 GLY A CA 1
ATOM 2290 C C . GLY A 1 288 ? -68.223 -5.853 122.285 1.00 49.75 288 GLY A C 1
ATOM 2291 O O . GLY A 1 288 ? -68.108 -5.059 121.360 1.00 49.75 288 GLY A O 1
ATOM 2292 N N . GLU A 1 289 ? -67.775 -7.114 122.186 1.00 52.50 289 GLU A N 1
ATOM 2293 C CA . GLU A 1 289 ? -66.868 -7.691 121.161 1.00 52.50 289 GLU A CA 1
ATOM 2294 C C . GLU A 1 289 ? -67.415 -7.815 119.712 1.00 52.50 289 GLU A C 1
ATOM 2296 O O . GLU A 1 289 ? -66.670 -8.161 118.794 1.00 52.50 289 GLU A O 1
ATOM 2301 N N . SER A 1 290 ? -68.694 -7.536 119.441 1.00 53.50 290 SER A N 1
ATOM 2302 C CA . SER A 1 290 ? -69.325 -7.896 118.156 1.00 53.50 290 SER A CA 1
ATOM 2303 C C . SER A 1 290 ? -69.063 -6.932 116.985 1.00 53.50 290 SER A C 1
ATOM 2305 O O . SER A 1 290 ? -68.973 -7.385 115.844 1.00 53.50 290 SER A O 1
ATOM 2307 N N . SER A 1 291 ? -68.879 -5.626 117.220 1.00 53.94 291 SER A N 1
ATOM 2308 C CA . SER A 1 291 ? -68.629 -4.652 116.131 1.00 53.94 291 SER A CA 1
ATOM 2309 C C . SER A 1 291 ? -67.190 -4.694 115.596 1.00 53.94 291 SER A C 1
ATOM 2311 O O . SER A 1 291 ? -66.926 -4.294 114.463 1.00 53.94 291 SER A O 1
ATOM 2313 N N . GLN A 1 292 ? -66.253 -5.222 116.387 1.00 57.75 292 GLN A N 1
ATOM 2314 C CA . GLN A 1 292 ? -64.831 -5.279 116.047 1.00 57.75 292 GLN A CA 1
ATOM 2315 C C . GLN A 1 292 ? -64.520 -6.367 115.007 1.00 57.75 292 GLN A C 1
ATOM 2317 O O . GLN A 1 292 ? -63.658 -6.169 114.152 1.00 57.75 292 GLN A O 1
ATOM 2322 N N . LEU A 1 293 ? -65.250 -7.489 115.039 1.00 61.59 293 LEU A N 1
ATOM 2323 C CA . LEU A 1 293 ? -65.101 -8.594 114.083 1.00 61.59 293 LEU A CA 1
ATOM 2324 C C . LEU A 1 293 ? -65.571 -8.212 112.673 1.00 61.59 293 LEU A C 1
ATOM 2326 O O . LEU A 1 293 ? -64.899 -8.539 111.696 1.00 61.59 293 LEU A O 1
ATOM 2330 N N . VAL A 1 294 ? -66.684 -7.479 112.564 1.00 65.62 294 VAL A N 1
ATOM 2331 C CA . VAL A 1 294 ? -67.221 -7.022 111.270 1.00 65.62 294 VAL A CA 1
ATOM 2332 C C . VAL A 1 294 ? -66.260 -6.026 110.617 1.00 65.62 294 VAL A C 1
ATOM 2334 O O . VAL A 1 294 ? -65.854 -6.230 109.476 1.00 65.62 294 VAL A O 1
ATOM 2337 N N . LEU A 1 295 ? -65.790 -5.024 111.366 1.00 61.38 295 LEU A N 1
ATOM 2338 C CA . LEU A 1 295 ? -64.816 -4.047 110.866 1.00 61.38 295 LEU A CA 1
ATOM 2339 C C . LEU A 1 295 ? -63.458 -4.678 110.526 1.00 61.38 295 LEU A C 1
ATOM 2341 O O . LEU A 1 295 ? -62.845 -4.305 109.529 1.00 61.38 295 LEU A O 1
ATOM 2345 N N . HIS A 1 296 ? -62.989 -5.664 111.300 1.00 69.56 296 HIS A N 1
ATOM 2346 C CA . HIS A 1 296 ? -61.786 -6.415 110.931 1.00 69.56 296 HIS A CA 1
ATOM 2347 C C . HIS A 1 296 ? -61.969 -7.198 109.627 1.00 69.56 296 HIS A C 1
ATOM 2349 O O . HIS A 1 296 ? -61.052 -7.207 108.806 1.00 69.56 296 HIS A O 1
ATOM 2355 N N . SER A 1 297 ? -63.137 -7.813 109.414 1.00 72.31 297 SER A N 1
ATOM 2356 C CA . SER A 1 297 ? -63.435 -8.518 108.164 1.00 72.31 297 SER A CA 1
ATOM 2357 C C . SER A 1 297 ? -63.467 -7.563 106.965 1.00 72.31 297 SER A C 1
ATOM 2359 O O . SER A 1 297 ? -62.850 -7.852 105.942 1.00 72.31 297 SER A O 1
ATOM 2361 N N . GLU A 1 298 ? -64.061 -6.375 107.113 1.00 71.81 298 GLU A N 1
ATOM 2362 C CA . GLU A 1 298 ? -64.058 -5.342 106.072 1.00 71.81 298 GLU A CA 1
ATOM 2363 C C . GLU A 1 298 ? -62.635 -4.854 105.766 1.00 71.81 298 GLU A C 1
ATOM 2365 O O . GLU A 1 298 ? -62.248 -4.777 104.601 1.00 71.81 298 GLU A O 1
ATOM 2370 N N . VAL A 1 299 ? -61.805 -4.613 106.787 1.00 73.56 299 VAL A N 1
ATOM 237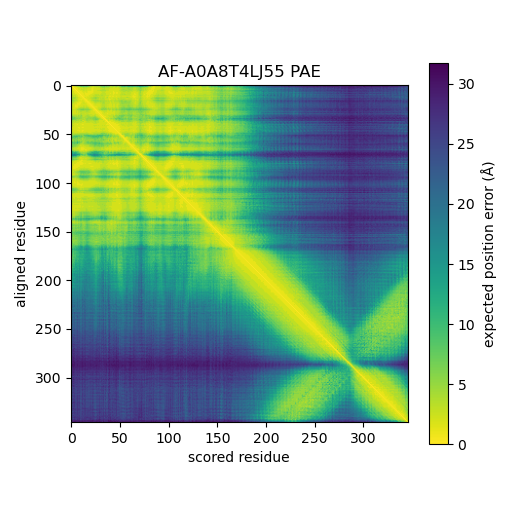1 C CA . VAL A 1 299 ? -60.399 -4.221 106.595 1.00 73.56 299 VAL A CA 1
ATOM 2372 C C . VAL A 1 299 ? -59.595 -5.303 105.868 1.00 73.56 299 VAL A C 1
ATOM 2374 O O . VAL A 1 299 ? -58.782 -4.964 105.007 1.00 73.56 299 VAL A O 1
ATOM 2377 N N . GLU A 1 300 ? -59.799 -6.586 106.172 1.00 73.81 300 GLU A N 1
ATOM 2378 C CA . GLU A 1 300 ? -59.116 -7.673 105.459 1.00 73.81 300 GLU A CA 1
ATOM 2379 C C . GLU A 1 300 ? -59.592 -7.792 104.003 1.00 73.81 300 GLU A C 1
ATOM 2381 O O . GLU A 1 300 ? -58.751 -7.870 103.107 1.00 73.81 300 GLU A O 1
ATOM 2386 N N . THR A 1 301 ? -60.896 -7.668 103.726 1.00 77.00 301 THR A N 1
ATOM 2387 C CA . THR A 1 301 ? -61.395 -7.650 102.334 1.00 77.00 301 THR A CA 1
ATOM 2388 C C . THR A 1 301 ? -60.858 -6.459 101.535 1.00 77.00 301 THR A C 1
ATOM 2390 O O . THR A 1 301 ? -60.461 -6.612 100.379 1.00 77.00 301 THR A O 1
ATOM 2393 N N . LEU A 1 302 ? -60.756 -5.275 102.151 1.00 72.25 302 LEU A N 1
ATOM 2394 C CA . LEU A 1 302 ? -60.168 -4.093 101.520 1.00 72.25 302 LEU A CA 1
ATOM 2395 C C . LEU A 1 302 ? -58.665 -4.274 101.270 1.00 72.25 302 LEU A C 1
ATOM 2397 O O . LEU A 1 302 ? -58.173 -3.881 100.212 1.00 72.25 302 LEU A O 1
ATOM 2401 N N . LYS A 1 303 ? -57.919 -4.898 102.193 1.00 75.38 303 LYS A N 1
ATOM 2402 C CA . LYS A 1 303 ? -56.503 -5.243 101.972 1.00 75.38 303 LYS A CA 1
ATOM 2403 C C . LYS A 1 303 ? -56.329 -6.233 100.825 1.00 75.38 303 LYS A C 1
ATOM 2405 O O . LYS A 1 303 ? -55.393 -6.075 100.041 1.00 75.38 303 LYS A O 1
ATOM 2410 N N . GLU A 1 304 ? -57.209 -7.222 100.716 1.00 79.50 304 GLU A N 1
ATOM 2411 C CA . GLU A 1 304 ? -57.178 -8.222 99.649 1.00 79.50 304 GLU A CA 1
ATOM 2412 C C . GLU A 1 304 ? -57.450 -7.579 98.281 1.00 79.50 304 GLU A C 1
ATOM 2414 O O . GLU A 1 304 ? -56.630 -7.708 97.370 1.00 79.50 304 GLU A O 1
ATOM 2419 N N . GLN A 1 305 ? -58.497 -6.752 98.170 1.00 77.19 305 GLN A N 1
ATOM 2420 C CA . GLN A 1 305 ? -58.790 -5.971 96.960 1.00 77.19 305 GLN A CA 1
ATOM 2421 C C . GLN A 1 305 ? -57.651 -5.011 96.587 1.00 77.19 305 GLN A C 1
ATOM 2423 O O . GLN A 1 305 ? -57.360 -4.784 95.408 1.00 77.19 305 GLN A O 1
ATOM 2428 N N . LEU A 1 306 ? -56.985 -4.426 97.580 1.00 77.38 306 LEU A N 1
ATOM 2429 C CA . LEU A 1 306 ? -55.859 -3.522 97.372 1.00 77.38 306 LEU A CA 1
ATOM 2430 C C . LEU A 1 306 ? -54.605 -4.283 96.916 1.00 77.38 306 LEU A C 1
ATOM 2432 O O . LEU A 1 306 ? -53.881 -3.799 96.044 1.00 77.38 306 LEU A O 1
ATOM 2436 N N . SER A 1 307 ? -54.375 -5.486 97.443 1.00 78.50 307 SER A N 1
ATOM 2437 C CA . SER A 1 307 ? -53.327 -6.402 96.981 1.00 78.50 307 SER A CA 1
ATOM 2438 C C . SER A 1 307 ? -53.573 -6.843 95.534 1.00 78.50 307 SER A C 1
ATOM 2440 O O . SER A 1 307 ? -52.682 -6.715 94.692 1.00 78.50 307 SER A O 1
ATOM 2442 N N . GLU A 1 308 ? -54.801 -7.250 95.201 1.00 81.69 308 GLU A N 1
ATOM 2443 C CA . GLU A 1 308 ? -55.190 -7.664 93.849 1.00 81.69 308 GLU A CA 1
ATOM 2444 C C . GLU A 1 308 ? -54.997 -6.530 92.829 1.00 81.69 308 GLU A C 1
ATOM 2446 O O . GLU A 1 308 ? -54.366 -6.713 91.784 1.00 81.69 308 GLU A O 1
ATOM 2451 N N . ASN A 1 309 ? -55.458 -5.316 93.150 1.00 76.12 309 ASN A N 1
ATOM 2452 C CA . ASN A 1 309 ? -55.278 -4.159 92.273 1.00 76.12 309 ASN A CA 1
ATOM 2453 C C . ASN A 1 309 ? -53.805 -3.745 92.134 1.00 76.12 309 ASN A C 1
ATOM 2455 O O . ASN A 1 309 ? -53.397 -3.323 91.050 1.00 76.12 309 ASN A O 1
ATOM 2459 N N . ARG A 1 310 ? -52.981 -3.906 93.181 1.00 79.00 310 ARG A N 1
ATOM 2460 C CA . ARG A 1 310 ? -51.527 -3.683 93.098 1.00 79.00 310 ARG A CA 1
ATOM 2461 C C . ARG A 1 310 ? -50.840 -4.702 92.193 1.00 79.00 310 ARG A C 1
ATOM 2463 O O . ARG A 1 310 ? -49.999 -4.305 91.392 1.00 79.00 310 ARG A O 1
ATOM 2470 N N . ILE A 1 311 ? -51.212 -5.980 92.270 1.00 81.88 311 ILE A N 1
ATOM 2471 C CA . ILE A 1 311 ? -50.699 -7.021 91.365 1.00 81.88 311 ILE A CA 1
ATOM 2472 C C . ILE A 1 311 ? -51.118 -6.712 89.924 1.00 81.88 311 ILE A C 1
ATOM 2474 O O . ILE A 1 311 ? -50.299 -6.732 89.005 1.00 81.88 311 ILE A O 1
ATOM 2478 N N . ARG A 1 312 ? -52.383 -6.346 89.699 1.00 78.81 312 ARG A N 1
ATOM 2479 C CA . ARG A 1 312 ? -52.867 -5.970 88.365 1.00 78.81 312 ARG A CA 1
ATOM 2480 C C . ARG A 1 312 ? -52.128 -4.751 87.805 1.00 78.81 312 ARG A C 1
ATOM 2482 O O . ARG A 1 312 ? -51.783 -4.731 86.625 1.00 78.81 312 ARG A O 1
ATOM 2489 N N . PHE A 1 313 ? -51.841 -3.766 88.651 1.00 78.56 313 PHE A N 1
ATOM 2490 C CA . PHE A 1 313 ? -51.056 -2.588 88.298 1.00 78.56 313 PHE A CA 1
ATOM 2491 C C . PHE A 1 313 ? -49.624 -2.944 87.883 1.00 78.56 313 PHE A C 1
ATOM 2493 O O . PHE A 1 313 ? -49.186 -2.522 86.813 1.00 78.56 313 PHE A O 1
ATOM 2500 N N . THR A 1 314 ? -48.907 -3.753 88.670 1.00 79.38 314 THR A N 1
ATOM 2501 C CA . THR A 1 314 ? -47.532 -4.158 88.326 1.00 79.38 314 THR A CA 1
ATOM 2502 C C . THR A 1 314 ? -47.493 -4.983 87.041 1.00 79.38 314 THR A C 1
ATOM 2504 O O . THR A 1 314 ? -46.593 -4.803 86.219 1.00 79.38 314 THR A O 1
ATOM 2507 N N . THR A 1 315 ? -48.503 -5.824 86.810 1.00 84.06 315 THR A N 1
ATOM 2508 C CA . THR A 1 315 ? -48.630 -6.613 85.575 1.00 84.06 315 THR A CA 1
ATOM 2509 C C . THR A 1 315 ? -48.797 -5.708 84.348 1.00 84.06 315 THR A C 1
ATOM 2511 O O . THR A 1 315 ? -48.046 -5.835 83.382 1.00 84.06 315 THR A O 1
ATOM 2514 N N . LEU A 1 316 ? -49.712 -4.732 84.411 1.00 78.56 316 LEU A N 1
ATOM 2515 C CA . LEU A 1 316 ? -49.932 -3.762 83.331 1.00 78.56 316 LEU A CA 1
ATOM 2516 C C . LEU A 1 316 ? -48.718 -2.847 83.107 1.00 78.56 316 LEU A C 1
ATOM 2518 O O . LEU A 1 316 ? -48.397 -2.523 81.965 1.00 78.56 316 LEU A O 1
ATOM 2522 N N . GLN A 1 317 ? -48.009 -2.452 84.168 1.00 79.31 317 GLN A N 1
ATOM 2523 C CA . GLN A 1 317 ? -46.769 -1.679 84.044 1.00 79.31 317 GLN A CA 1
ATOM 2524 C C . GLN A 1 317 ? -45.670 -2.460 83.316 1.00 79.31 317 GLN A C 1
ATOM 2526 O O . GLN A 1 317 ? -44.999 -1.907 82.442 1.00 79.31 317 GLN A O 1
ATOM 2531 N N . ASN A 1 318 ? -45.499 -3.744 83.640 1.00 82.75 318 ASN A N 1
ATOM 2532 C CA . ASN A 1 318 ? -44.538 -4.609 82.956 1.00 82.75 318 ASN A CA 1
ATOM 2533 C C . ASN A 1 318 ? -44.912 -4.806 81.480 1.00 82.75 318 ASN A C 1
ATOM 2535 O O . ASN A 1 318 ? -44.039 -4.770 80.611 1.00 82.75 318 ASN A O 1
ATOM 2539 N N . GLU A 1 319 ? -46.205 -4.935 81.179 1.00 82.38 319 GLU A N 1
ATOM 2540 C CA . GLU A 1 319 ? -46.697 -5.032 79.805 1.00 82.38 319 GLU A CA 1
ATOM 2541 C C . GLU A 1 319 ? -46.402 -3.748 79.011 1.00 82.38 319 GLU A C 1
ATOM 2543 O O . GLU A 1 319 ? -45.813 -3.820 77.932 1.00 82.38 319 GLU A O 1
ATOM 2548 N N . ILE A 1 320 ? -46.680 -2.563 79.571 1.00 81.50 320 ILE A N 1
ATOM 2549 C CA . ILE A 1 320 ? -46.327 -1.274 78.948 1.00 81.50 320 ILE A CA 1
ATOM 2550 C C . ILE A 1 320 ? -44.818 -1.149 78.732 1.00 81.50 320 ILE A C 1
ATOM 2552 O O . ILE A 1 320 ? -44.390 -0.689 77.672 1.00 81.50 320 ILE A O 1
ATOM 2556 N N . LYS A 1 321 ? -43.997 -1.576 79.697 1.00 84.56 321 LYS A N 1
ATOM 2557 C CA . LYS A 1 321 ? -42.538 -1.562 79.550 1.00 84.56 321 LYS A CA 1
ATOM 2558 C C . LYS A 1 321 ? -42.095 -2.406 78.349 1.00 84.56 321 LYS A C 1
ATOM 2560 O O . LYS A 1 321 ? -41.360 -1.907 77.500 1.00 84.56 321 LYS A O 1
ATOM 2565 N N . SER A 1 322 ? -42.622 -3.625 78.218 1.00 84.06 322 SER A N 1
ATOM 2566 C CA . SER A 1 322 ? -42.325 -4.504 77.078 1.00 84.06 322 SER A CA 1
ATOM 2567 C C . SER A 1 322 ? -42.807 -3.928 75.734 1.00 84.06 322 SER A C 1
ATOM 2569 O O . SER A 1 322 ? -42.116 -4.019 74.717 1.00 84.06 322 SER A O 1
ATOM 2571 N N . LEU A 1 323 ? -43.968 -3.263 75.716 1.00 83.75 323 LEU A N 1
ATOM 2572 C CA . LEU A 1 323 ? -44.508 -2.616 74.519 1.00 83.75 323 LEU A CA 1
ATOM 2573 C C . LEU A 1 323 ? -43.695 -1.377 74.118 1.00 83.75 323 LEU A C 1
ATOM 2575 O O . LEU A 1 323 ? -43.500 -1.133 72.925 1.00 83.75 323 LEU A O 1
ATOM 2579 N N . ASN A 1 324 ? -43.168 -0.620 75.082 1.00 81.44 324 ASN A N 1
ATOM 2580 C CA . ASN A 1 324 ? -42.271 0.509 74.829 1.00 81.44 324 ASN A CA 1
ATOM 2581 C C . ASN A 1 324 ? -40.933 0.054 74.230 1.00 81.44 324 ASN A C 1
ATOM 2583 O O . ASN A 1 324 ? -40.454 0.663 73.272 1.00 81.44 324 ASN A O 1
ATOM 2587 N N . GLU A 1 325 ? -40.363 -1.046 74.727 1.00 85.44 325 GLU A N 1
ATOM 2588 C CA . GLU A 1 325 ? -39.166 -1.668 74.141 1.00 85.44 325 GLU A CA 1
ATOM 2589 C C . GLU A 1 325 ? -39.427 -2.142 72.702 1.00 85.44 325 GLU A C 1
ATOM 2591 O O . GLU A 1 325 ? -38.629 -1.905 71.796 1.00 85.44 325 GLU A O 1
ATOM 2596 N N . ARG A 1 326 ? -40.597 -2.7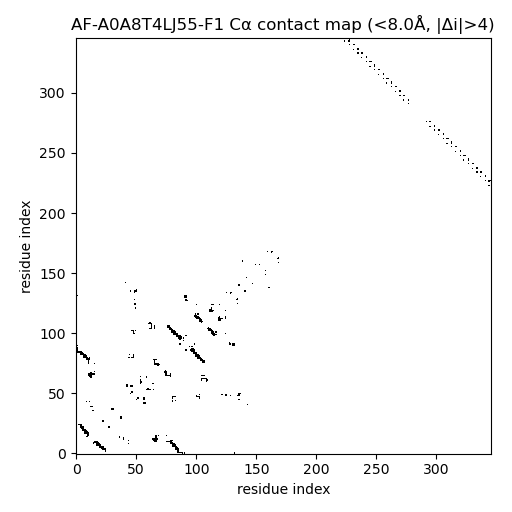29 72.439 1.00 83.94 326 ARG A N 1
ATOM 2597 C CA . ARG A 1 326 ? -40.993 -3.116 71.078 1.00 83.94 326 ARG A CA 1
ATOM 2598 C C . ARG A 1 326 ? -41.202 -1.908 70.157 1.00 83.94 326 ARG A C 1
ATOM 2600 O O . ARG A 1 326 ? -40.881 -1.963 68.970 1.00 83.94 326 ARG A O 1
ATOM 2607 N N . THR A 1 327 ? -41.712 -0.805 70.699 1.00 83.88 327 THR A N 1
ATOM 2608 C CA . THR A 1 327 ? -41.920 0.461 69.977 1.00 83.88 327 THR A CA 1
ATOM 2609 C C . THR A 1 327 ? -40.588 1.088 69.566 1.00 83.88 327 THR A C 1
ATOM 2611 O O . THR A 1 327 ? -40.456 1.552 68.432 1.00 83.88 327 THR A O 1
ATOM 2614 N N . SER A 1 328 ? -39.583 1.088 70.448 1.00 83.19 328 SER A N 1
ATOM 2615 C CA . SER A 1 328 ? -38.259 1.637 70.131 1.00 83.19 328 SER A CA 1
ATOM 2616 C C . SER A 1 328 ? -37.550 0.822 69.044 1.00 83.19 328 SER A C 1
ATOM 2618 O O . SER A 1 328 ? -37.022 1.407 68.097 1.00 83.19 328 SER A O 1
ATOM 2620 N N . GLN A 1 329 ? -37.634 -0.511 69.103 1.00 86.38 329 GLN A N 1
ATOM 2621 C CA . GLN A 1 329 ? -37.104 -1.406 68.067 1.00 86.38 329 GLN A CA 1
ATOM 2622 C C . GLN A 1 329 ? -37.771 -1.182 66.700 1.00 86.38 329 GLN A C 1
ATOM 2624 O O . GLN A 1 329 ? -37.099 -1.119 65.669 1.00 86.38 329 GLN A O 1
ATOM 2629 N N . LEU A 1 330 ? -39.100 -1.027 66.670 1.00 83.06 330 LEU A N 1
ATOM 2630 C CA . LEU A 1 330 ? -39.828 -0.748 65.429 1.00 83.06 330 LEU A CA 1
ATOM 2631 C C . LEU A 1 330 ? -39.448 0.615 64.836 1.00 83.06 330 LEU A C 1
ATOM 2633 O O . LEU A 1 330 ? -39.251 0.708 63.624 1.00 83.06 330 LEU A O 1
ATOM 2637 N N . LYS A 1 331 ? -39.284 1.649 65.673 1.00 82.56 331 LYS A N 1
ATOM 2638 C CA . LYS A 1 331 ? -38.843 2.983 65.234 1.00 82.56 331 LYS A CA 1
ATOM 2639 C C . LYS A 1 331 ? -37.439 2.968 64.630 1.00 82.56 331 LYS A C 1
ATOM 2641 O O . LYS A 1 331 ? -37.242 3.584 63.585 1.00 82.56 331 LYS A O 1
ATOM 2646 N N . SER A 1 332 ? -36.483 2.249 65.225 1.00 84.12 332 SER A N 1
ATOM 2647 C CA . SER A 1 332 ? -35.134 2.154 64.644 1.00 84.12 332 SER A CA 1
ATOM 2648 C C . SER A 1 332 ? -35.162 1.417 63.299 1.00 84.12 332 SER A C 1
ATOM 2650 O O . SER A 1 332 ? -34.556 1.861 62.328 1.00 84.12 332 SER A O 1
ATOM 2652 N N . SER A 1 333 ? -35.945 0.338 63.204 1.00 81.94 333 SER A N 1
ATOM 2653 C CA . SER A 1 333 ? -36.096 -0.427 61.963 1.00 81.94 333 SER A CA 1
ATOM 2654 C C . SER A 1 333 ? -36.753 0.378 60.833 1.00 81.94 333 SER A C 1
ATOM 2656 O O . SER A 1 333 ? -36.451 0.146 59.659 1.00 81.94 333 SER A O 1
ATOM 2658 N N . LEU A 1 334 ? -37.654 1.307 61.167 1.00 82.94 334 LEU A N 1
ATOM 2659 C CA . LEU A 1 334 ? -38.269 2.238 60.216 1.00 82.94 334 LEU A CA 1
ATOM 2660 C C . LEU A 1 334 ? -37.245 3.236 59.669 1.00 82.94 334 LEU A C 1
ATOM 2662 O O . LEU A 1 334 ? -37.088 3.322 58.455 1.00 82.94 334 LEU A O 1
ATOM 2666 N N . GLN A 1 335 ? -36.458 3.874 60.541 1.00 83.50 335 GLN A N 1
ATOM 2667 C CA . GLN A 1 335 ? -35.403 4.807 60.121 1.00 83.50 335 GLN A CA 1
ATOM 2668 C C . GLN A 1 335 ? -34.377 4.164 59.173 1.00 83.50 335 GLN A C 1
ATOM 2670 O O . GLN A 1 335 ? -33.944 4.791 58.206 1.00 83.50 335 GLN A O 1
ATOM 2675 N N . ASP A 1 336 ? -34.004 2.906 59.413 1.00 82.19 336 ASP A N 1
ATOM 2676 C CA . ASP A 1 336 ? -33.100 2.172 58.520 1.00 82.19 336 ASP A CA 1
ATOM 2677 C C . ASP A 1 336 ? -33.749 1.821 57.174 1.00 82.19 336 ASP A C 1
ATOM 2679 O O . ASP A 1 336 ? -33.075 1.797 56.141 1.00 82.19 336 ASP A O 1
ATOM 2683 N N . SER A 1 337 ? -35.058 1.556 57.171 1.00 79.25 337 SER A N 1
ATOM 2684 C CA . SER A 1 337 ? -35.813 1.268 55.945 1.00 79.25 337 SER A CA 1
ATOM 2685 C C . SER A 1 337 ? -35.940 2.526 55.073 1.00 79.25 337 SER A C 1
ATOM 2687 O O . SER A 1 337 ? -35.730 2.444 53.863 1.00 79.25 337 SER A O 1
ATOM 2689 N N . ASP A 1 338 ? -36.161 3.694 55.684 1.00 78.75 338 ASP A N 1
ATOM 2690 C CA . ASP A 1 338 ? -36.261 4.983 54.985 1.00 78.75 338 ASP A CA 1
ATOM 2691 C C . ASP A 1 338 ? -34.929 5.429 54.372 1.00 78.75 338 ASP A C 1
ATOM 2693 O O . ASP A 1 338 ? -34.883 5.842 53.211 1.00 78.75 338 ASP A O 1
ATOM 2697 N N . LYS A 1 339 ? -33.813 5.260 55.095 1.00 80.94 339 LYS A N 1
ATOM 2698 C CA . LYS A 1 339 ? -32.468 5.522 54.548 1.00 80.94 339 LYS A CA 1
ATOM 2699 C C . LYS A 1 339 ? -32.175 4.664 53.317 1.00 80.94 339 LYS A C 1
ATOM 2701 O O . LYS A 1 339 ? -31.624 5.152 52.331 1.00 80.94 339 LYS A O 1
ATOM 2706 N N . ARG A 1 340 ? -32.559 3.383 53.351 1.00 77.06 340 ARG A N 1
ATOM 2707 C CA . ARG A 1 340 ? -32.398 2.465 52.209 1.00 77.06 340 ARG A CA 1
ATOM 2708 C C . ARG A 1 340 ? -33.279 2.853 51.024 1.00 77.06 340 ARG A C 1
ATOM 2710 O O . ARG A 1 340 ? -32.851 2.672 49.889 1.00 77.06 340 ARG A O 1
ATOM 2717 N N . ALA A 1 341 ? -34.474 3.386 51.268 1.00 74.50 341 ALA A N 1
ATOM 2718 C CA . ALA A 1 341 ? -35.361 3.858 50.209 1.00 74.50 341 ALA A CA 1
ATOM 2719 C C . ALA A 1 341 ? -34.815 5.117 49.507 1.00 74.50 341 ALA A C 1
ATOM 2721 O O . ALA A 1 341 ? -34.862 5.188 48.281 1.00 74.50 341 ALA A O 1
ATOM 2722 N N . GLN A 1 342 ? -34.239 6.067 50.254 1.00 73.44 342 GLN A N 1
ATOM 2723 C CA . GLN A 1 342 ? -33.633 7.284 49.689 1.00 73.44 342 GLN A CA 1
ATOM 2724 C C . GLN A 1 342 ? -32.426 6.986 48.786 1.00 73.44 342 GLN A C 1
ATOM 2726 O O . GLN A 1 342 ? -32.283 7.594 47.730 1.00 73.44 342 GLN A O 1
ATOM 2731 N N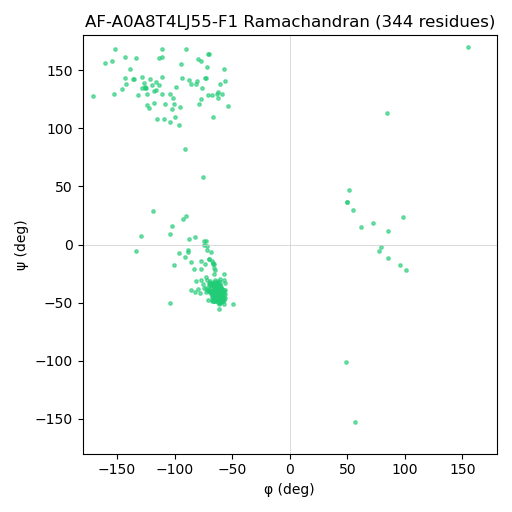 . LEU A 1 343 ? -31.601 6.001 49.154 1.00 74.06 343 LEU A N 1
ATOM 2732 C CA . LEU A 1 343 ? -30.442 5.564 48.362 1.00 74.06 343 LEU A CA 1
ATOM 2733 C C . LEU A 1 343 ? -30.804 4.922 47.013 1.00 74.06 343 LEU A C 1
ATOM 2735 O O . LEU A 1 343 ? -29.934 4.782 46.165 1.00 74.06 343 LEU A O 1
ATOM 2739 N N . LEU A 1 344 ? -32.056 4.498 46.822 1.00 67.00 344 LEU A N 1
ATOM 2740 C CA . LEU A 1 344 ? -32.531 3.873 45.581 1.00 67.00 344 LEU A CA 1
ATOM 2741 C C . LEU A 1 344 ? -33.226 4.865 44.630 1.00 67.00 344 LEU A C 1
ATOM 2743 O O . LEU A 1 344 ? -33.601 4.472 43.526 1.00 67.00 344 LEU A O 1
ATOM 2747 N N . GLN A 1 345 ? -33.456 6.110 45.068 1.00 57.31 345 GLN A N 1
ATOM 2748 C CA . GLN A 1 345 ? -34.097 7.170 44.276 1.00 57.31 345 GLN A CA 1
ATOM 2749 C C . GLN A 1 345 ? -33.109 8.177 43.664 1.00 57.31 345 GLN A C 1
ATOM 2751 O O . GLN A 1 345 ? -33.505 8.896 42.745 1.00 57.31 345 GLN A O 1
ATOM 2756 N N . GLY A 1 346 ? -31.869 8.239 44.162 1.00 48.75 346 GLY A N 1
ATOM 2757 C CA . GLY A 1 346 ? -30.748 8.930 43.510 1.00 48.75 346 GLY A CA 1
ATOM 2758 C C . GLY A 1 346 ? -30.016 7.994 42.564 1.00 48.75 346 GLY A C 1
ATOM 2759 O O . GLY A 1 346 ? -29.533 8.497 41.526 1.00 48.75 346 GLY A O 1
#

Radius of gyration: 67.72 Å; Cα contacts (8 Å, |Δi|>4): 321; chains: 1; bounding box: 125×44×178 Å

Secondary structure (DSSP, 8-state):
---EEEEEEESBTTB-S-EEEE--SS-------TTSSHHHHHHHHHHHHT---TTTTT-SSGGGGB---TTTSPPPSEEEEEEEEE-TT--SSSS-SEEEEEEEEETT--EEEEETTEEE-HHHHHHHHHHTT--TTSTT---TTHHHHHHH--HHHHHHHHHHHHT-HHHHHHHHHHHHHHHHHHHHHHHHHHHHHHHHHHHHHHHHHHHHHHHHHHHHHHHHHHHHHHHHHHHHHHHHHHHHHHHHHHHHHHHHHHHHHHHHHHHHHHHHHHHHHHHHHHHTTSS-THHHHHHHHHHHHHHHHHHHHHHHHHHHHHHHHHHHHHHHHHHHHHHHHHHHHHTTT-

Nearest PDB structures (foldseek):
  1xex-assembly1_A-2  TM=9.377E-01  e=2.418E-19  Pyrococcus furiosus
  5h67-assembly1_A  TM=8.077E-01  e=1.079E-18  Bacillus subtilis subsp. subtilis str. 168
  5xns-assembly1_A  TM=6.849E-01  e=1.637E-20  Pyrococcus furiosus DSM 3638
  5h68-assembly1_A  TM=9.419E-01  e=2.574E-15  Geobacillus stearothermophilus 10
  5xei-assembly1_A  TM=5.407E-01  e=5.743E-22  Pyrococcus yayanosii CH1

pLDDT: mean 85.74, std 10.47, range [45.12, 97.75]